Protein AF-0000000086683856 (afdb_homodimer)

Radius of gyration: 18.76 Å; Cα contacts (8 Å, |Δi|>4): 593; chains: 2; bounding box: 44×54×41 Å

Sequence (316 aa):
MWPKNWDALVSGEACPMCNGGRPERDAYGVRIHSGQFTDAYLQRAGVQRGYTLVIWRGDRHVTEPTELSDAEAAGYWAEVLTVARALIAHYGPLKLNYETLGNTVPHLHTHLIPRYIADPVPGGPFPLAAAAAAALPIPDEQLEAEAADLRDRLSTGTMWPKNWDALVSGEACPMCNGGRPERDAYGVRIHSGQFTDAYLQRAGVQRGYTLVIWRGDRHVTEPTELSDAEAAGYWAEVLTVARALIAHYGPLKLNYETLGNTVPHLHTHLIPRYIADPVPGGPFPLAAAAAAALPIPDEQLEAEAADLRDRLSTGT

InterPro domains:
  IPR011146 HIT-like domain [PF01230] (42-116)
  IPR011146 HIT-like domain [PS51084] (16-122)
  IPR036265 HIT-like superfamily [G3DSA:3.30.428.10] (26-157)
  IPR036265 HIT-like superfamily [SSF54197] (14-155)

Organism: NCBI:txid175570

Secondary structure (DSSP, 8-state):
---TTHHHHHTTTT-HHHHT---SB-SSEEEEEE-SSEEEEEE-BTTSTT-EEEEE-SSS--SSGGGS-HHHHHHHHHHHHHHHHHHHHHH--SEEEEEE--SSS-S-EEEEEEE-SS-SSTTS---HHHHHHHPPBPPHHHHHHHHHHHHHHHHHT-/---TTHHHHHTTTT-HHHHT---SB-SSEEEEEE-SSEEEEEE-BTTSTT-EEEEE-SSS--SSGGGS-HHHHHHHHHHHHHHHHHHHHHH--SEEEEEE--SSS-S-EEEEEEE-SS-SSTTS---HHHHHHHPPBPPHHHHHHHHHHHHHHHHHT-

Structure (mmCIF, N/CA/C/O backbone):
data_AF-0000000086683856-model_v1
#
loop_
_entity.id
_entity.type
_entity.pdbx_description
1 polymer 'HIT domain-containing protein'
#
loop_
_atom_site.group_PDB
_atom_site.id
_atom_site.type_symbol
_atom_site.label_atom_id
_atom_site.label_alt_id
_atom_site.label_comp_id
_atom_site.label_asym_id
_atom_site.label_entity_id
_atom_site.label_seq_id
_atom_site.pdbx_PDB_ins_code
_atom_site.Cartn_x
_atom_site.Cartn_y
_atom_site.Cartn_z
_atom_site.occupancy
_atom_site.B_iso_or_equiv
_atom_site.auth_seq_id
_atom_site.auth_comp_id
_atom_site.auth_asym_id
_atom_site.auth_atom_id
_atom_site.pdbx_PDB_model_num
ATOM 1 N N . MET A 1 1 ? 18.359 -6.094 6.348 1 85 1 MET A N 1
ATOM 2 C CA . MET A 1 1 ? 19.328 -5.281 5.602 1 85 1 MET A CA 1
ATOM 3 C C . MET A 1 1 ? 18.859 -5.074 4.164 1 85 1 MET A C 1
ATOM 5 O O . MET A 1 1 ? 18.109 -5.887 3.629 1 85 1 MET A O 1
ATOM 9 N N . TRP A 1 2 ? 19.375 -4.012 3.621 1 92.12 2 TRP A N 1
ATOM 10 C CA . TRP A 1 2 ? 19.172 -3.834 2.188 1 92.12 2 TRP A CA 1
ATOM 11 C C . TRP A 1 2 ? 19.953 -4.875 1.392 1 92.12 2 TRP A C 1
ATOM 13 O O . TRP A 1 2 ? 21.062 -5.27 1.786 1 92.12 2 TRP A O 1
ATOM 23 N N . PRO A 1 3 ? 19.422 -5.23 0.278 1 93.75 3 PRO A N 1
ATOM 24 C CA . PRO A 1 3 ? 20.188 -6.168 -0.542 1 93.75 3 PRO A CA 1
ATOM 25 C C . PRO A 1 3 ? 21.547 -5.613 -0.966 1 93.75 3 PRO A C 1
ATOM 27 O O . PRO A 1 3 ? 21.656 -4.426 -1.289 1 93.75 3 PRO A O 1
ATOM 30 N N . LYS A 1 4 ? 22.578 -6.457 -1.042 1 94.31 4 LYS A N 1
ATOM 31 C CA . LYS A 1 4 ? 23.938 -6.047 -1.385 1 94.31 4 LYS A CA 1
ATOM 32 C C . LYS A 1 4 ? 24.031 -5.605 -2.844 1 94.31 4 LYS A C 1
ATOM 34 O O . LYS A 1 4 ? 24.812 -4.727 -3.186 1 94.31 4 LYS A O 1
ATOM 39 N N . ASN A 1 5 ? 23.234 -6.172 -3.607 1 96.94 5 ASN A N 1
ATOM 40 C CA . ASN A 1 5 ? 23.266 -5.859 -5.031 1 96.94 5 ASN A CA 1
ATOM 41 C C . ASN A 1 5 ? 22.094 -4.961 -5.426 1 96.94 5 ASN A C 1
ATOM 43 O O . ASN A 1 5 ? 21.5 -5.141 -6.492 1 96.94 5 ASN A O 1
ATOM 47 N N . TRP A 1 6 ? 21.75 -4.039 -4.648 1 96.56 6 TRP A N 1
ATOM 48 C CA . TRP A 1 6 ? 20.594 -3.154 -4.797 1 96.56 6 TRP A CA 1
ATOM 49 C C . TRP A 1 6 ? 20.578 -2.5 -6.172 1 96.56 6 TRP A C 1
ATOM 51 O O . TRP A 1 6 ? 19.562 -2.506 -6.859 1 96.56 6 TRP A O 1
ATOM 61 N N . ASP A 1 7 ? 21.734 -2.012 -6.613 1 96.88 7 ASP A N 1
ATOM 62 C CA . ASP A 1 7 ? 21.797 -1.3 -7.883 1 96.88 7 ASP A CA 1
ATOM 63 C C . ASP A 1 7 ? 21.438 -2.223 -9.047 1 96.88 7 ASP A C 1
ATOM 65 O O . ASP A 1 7 ? 20.75 -1.814 -9.977 1 96.88 7 ASP A O 1
ATOM 69 N N . ALA A 1 8 ? 21.938 -3.398 -8.977 1 97.81 8 ALA A N 1
ATOM 70 C CA . ALA A 1 8 ? 21.641 -4.371 -10.031 1 97.81 8 ALA A CA 1
ATOM 71 C C . ALA A 1 8 ? 20.172 -4.77 -10.016 1 97.81 8 ALA A C 1
ATOM 73 O O . ALA A 1 8 ? 19.594 -5.047 -11.07 1 97.81 8 ALA A O 1
ATOM 74 N N . LEU A 1 9 ? 19.547 -4.809 -8.883 1 97.81 9 LEU A N 1
ATOM 75 C CA . LEU A 1 9 ? 18.125 -5.105 -8.766 1 97.81 9 LEU A CA 1
ATOM 76 C C . LEU A 1 9 ? 17.281 -3.955 -9.305 1 97.81 9 LEU A C 1
ATOM 78 O O . LEU A 1 9 ? 16.344 -4.176 -10.078 1 97.81 9 LEU A O 1
ATOM 82 N N . VAL A 1 10 ? 17.656 -2.729 -8.984 1 97.5 10 VAL A N 1
ATOM 83 C CA . VAL A 1 10 ? 16.891 -1.544 -9.359 1 97.5 10 VAL A CA 1
ATOM 84 C C . VAL A 1 10 ? 17 -1.317 -10.867 1 97.5 10 VAL A C 1
ATOM 86 O O . VAL A 1 10 ? 16.047 -0.868 -11.5 1 97.5 10 VAL A O 1
ATOM 89 N N . SER A 1 11 ? 18.094 -1.714 -11.461 1 96.88 11 SER A N 1
ATOM 90 C CA . SER A 1 11 ? 18.25 -1.556 -12.898 1 96.88 11 SER A CA 1
ATOM 91 C C . SER A 1 11 ? 17.484 -2.629 -13.664 1 96.88 11 SER A C 1
ATOM 93 O O . SER A 1 11 ? 17.281 -2.514 -14.875 1 96.88 11 SER A O 1
ATOM 95 N N . GLY A 1 12 ? 17.125 -3.711 -12.93 1 97 12 GLY A N 1
ATOM 96 C CA . GLY A 1 12 ? 16.438 -4.824 -13.555 1 97 12 GLY A CA 1
ATOM 97 C C . GLY A 1 12 ? 17.375 -5.938 -13.992 1 97 12 GLY A C 1
ATOM 98 O O . GLY A 1 12 ? 16.922 -7.031 -14.344 1 97 12 GLY A O 1
ATOM 99 N N . GLU A 1 13 ? 18.641 -5.766 -13.977 1 96.56 13 GLU A N 1
ATOM 100 C CA . GLU A 1 13 ? 19.625 -6.738 -14.453 1 96.56 13 GLU A CA 1
ATOM 101 C C . GLU A 1 13 ? 19.562 -8.023 -13.633 1 96.56 13 GLU A C 1
ATOM 103 O O . GLU A 1 13 ? 19.688 -9.117 -14.18 1 96.56 13 GLU A O 1
ATOM 108 N N . ALA A 1 14 ? 19.438 -7.875 -12.398 1 97.19 14 ALA A N 1
ATOM 109 C CA . ALA A 1 14 ? 19.438 -9.031 -11.508 1 97.19 14 ALA A CA 1
ATOM 110 C C . ALA A 1 14 ? 18.078 -9.227 -10.859 1 97.19 14 ALA A C 1
ATOM 112 O O . ALA A 1 14 ? 17.969 -9.797 -9.773 1 97.19 14 ALA A O 1
ATOM 113 N N . CYS A 1 15 ? 17.031 -8.766 -11.453 1 97.31 15 CYS A N 1
ATOM 114 C CA . CYS A 1 15 ? 15.703 -8.828 -10.859 1 97.31 15 CYS A CA 1
ATOM 115 C C . CYS A 1 15 ? 15.062 -10.188 -11.094 1 97.31 15 CYS A C 1
ATOM 117 O O . CYS A 1 15 ? 14.781 -10.555 -12.234 1 97.31 15 CYS A O 1
ATOM 119 N N . PRO A 1 16 ? 14.75 -10.898 -10.086 1 95.62 16 PRO A N 1
ATOM 120 C CA . PRO A 1 16 ? 14.164 -12.227 -10.266 1 95.62 16 PRO A CA 1
ATOM 121 C C . PRO A 1 16 ? 12.758 -12.18 -10.844 1 95.62 16 PRO A C 1
ATOM 123 O O . PRO A 1 16 ? 12.312 -13.133 -11.492 1 95.62 16 PRO A O 1
ATOM 126 N N . MET A 1 17 ? 12.07 -11.086 -10.68 1 96.06 17 MET A N 1
ATOM 127 C CA . MET A 1 17 ? 10.711 -10.977 -11.195 1 96.06 17 MET A CA 1
ATOM 128 C C . MET A 1 17 ? 10.727 -10.648 -12.688 1 96.06 17 MET A C 1
ATOM 130 O O . MET A 1 17 ? 9.812 -11.039 -13.422 1 96.06 17 MET A O 1
ATOM 134 N N . CYS A 1 18 ? 11.719 -9.93 -13.094 1 96 18 CYS A N 1
ATOM 135 C CA . CYS A 1 18 ? 11.891 -9.711 -14.531 1 96 18 CYS A CA 1
ATOM 136 C C . CYS A 1 18 ? 12.352 -10.984 -15.227 1 96 18 CYS A C 1
ATOM 138 O O . CYS A 1 18 ? 11.859 -11.32 -16.297 1 96 18 CYS A O 1
ATOM 140 N N . ASN A 1 19 ? 13.234 -11.672 -14.539 1 94.25 19 ASN A N 1
ATOM 141 C CA . ASN A 1 19 ? 13.93 -12.789 -15.172 1 94.25 19 ASN A CA 1
ATOM 142 C C . ASN A 1 19 ? 13.148 -14.094 -15.023 1 94.25 19 ASN A C 1
ATOM 144 O O . ASN A 1 19 ? 13.398 -15.055 -15.75 1 94.25 19 ASN A O 1
ATOM 148 N N . GLY A 1 20 ? 12.273 -14.125 -14.125 1 91.88 20 GLY A N 1
ATOM 149 C CA . GLY A 1 20 ? 11.594 -15.367 -13.789 1 91.88 20 GLY A CA 1
ATOM 150 C C . GLY A 1 20 ? 10.438 -15.688 -14.711 1 91.88 20 GLY A C 1
ATOM 151 O O . GLY A 1 20 ? 9.812 -16.75 -14.586 1 91.88 20 GLY A O 1
ATOM 152 N N . GLY A 1 21 ? 10.109 -14.797 -15.656 1 92 21 GLY A N 1
ATOM 153 C CA . GLY A 1 21 ? 8.969 -15.016 -16.531 1 92 21 GLY A CA 1
ATOM 154 C C . GLY A 1 21 ? 7.637 -14.891 -15.82 1 92 21 GLY A C 1
ATOM 155 O O . GLY A 1 21 ? 7.52 -14.164 -14.836 1 92 21 GLY A O 1
ATOM 156 N N . ARG A 1 22 ? 6.582 -15.445 -16.422 1 95.19 22 ARG A N 1
ATOM 157 C CA . ARG A 1 22 ? 5.223 -15.398 -15.891 1 95.19 22 ARG A CA 1
ATOM 158 C C . ARG A 1 22 ? 4.668 -16.812 -15.68 1 95.19 22 ARG A C 1
ATOM 160 O O . ARG A 1 22 ? 3.684 -17.188 -16.312 1 95.19 22 ARG A O 1
ATOM 167 N N . PRO A 1 23 ? 5.297 -17.578 -14.773 1 95.94 23 PRO A N 1
ATOM 168 C CA . PRO A 1 23 ? 4.891 -18.984 -14.602 1 95.94 23 PRO A CA 1
ATOM 169 C C . PRO A 1 23 ? 3.506 -19.125 -13.984 1 95.94 23 PRO A C 1
ATOM 171 O O . PRO A 1 23 ? 3.051 -18.219 -13.266 1 95.94 23 PRO A O 1
ATOM 174 N N . GLU A 1 24 ? 2.881 -20.234 -14.211 1 96.25 24 GLU A N 1
ATOM 175 C CA . GLU A 1 24 ? 1.607 -20.531 -13.562 1 96.25 24 GLU A CA 1
ATOM 176 C C . GLU A 1 24 ? 1.795 -20.828 -12.078 1 96.25 24 GLU A C 1
ATOM 178 O O . GLU A 1 24 ? 0.894 -20.578 -11.273 1 96.25 24 GLU A O 1
ATOM 183 N N . ARG A 1 25 ? 2.969 -21.359 -11.836 1 94.62 25 ARG A N 1
ATOM 184 C CA . ARG A 1 25 ? 3.357 -21.688 -10.469 1 94.62 25 ARG A CA 1
ATOM 185 C C . ARG A 1 25 ? 4.855 -21.5 -10.266 1 94.62 25 ARG A C 1
ATOM 187 O O . ARG A 1 25 ? 5.648 -21.734 -11.18 1 94.62 25 ARG A O 1
ATOM 194 N N . ASP A 1 26 ? 5.227 -21 -9.086 1 89.19 26 ASP A N 1
ATOM 195 C CA . ASP A 1 26 ? 6.641 -20.922 -8.727 1 89.19 26 ASP A CA 1
ATOM 196 C C . ASP A 1 26 ? 6.855 -21.344 -7.27 1 89.19 26 ASP A C 1
ATOM 198 O O . ASP A 1 26 ? 6.012 -22.016 -6.68 1 89.19 26 ASP A O 1
ATOM 202 N N . ALA A 1 27 ? 8.047 -21.094 -6.723 1 87.81 27 ALA A N 1
ATOM 203 C CA . ALA A 1 27 ? 8.391 -21.531 -5.371 1 87.81 27 ALA A CA 1
ATOM 204 C C . ALA A 1 27 ? 7.535 -20.812 -4.332 1 87.81 27 ALA A C 1
ATOM 206 O O . ALA A 1 27 ? 7.367 -21.297 -3.211 1 87.81 27 ALA A O 1
ATOM 207 N N . TYR A 1 28 ? 6.859 -19.766 -4.773 1 90.44 28 TYR A N 1
ATOM 208 C CA . TYR A 1 28 ? 6.211 -18.906 -3.777 1 90.44 28 TYR A CA 1
ATOM 209 C C . TYR A 1 28 ? 4.695 -19.047 -3.846 1 90.44 28 TYR A C 1
ATOM 211 O O . TYR A 1 28 ? 3.996 -18.781 -2.869 1 90.44 28 TYR A O 1
ATOM 219 N N . GLY A 1 29 ? 4.191 -19.438 -4.992 1 94.75 29 GLY A N 1
ATOM 220 C CA . GLY A 1 29 ? 2.742 -19.5 -5.082 1 94.75 29 GLY A CA 1
ATOM 221 C C . GLY A 1 29 ? 2.248 -19.891 -6.461 1 94.75 29 GLY A C 1
ATOM 222 O O . GLY A 1 29 ? 3.008 -20.438 -7.27 1 94.75 29 GLY A O 1
ATOM 223 N N . VAL A 1 30 ? 0.91 -19.75 -6.605 1 97.62 30 VAL A N 1
ATOM 224 C CA . VAL A 1 30 ? 0.244 -20.109 -7.855 1 97.62 30 VAL A CA 1
ATOM 225 C C . VAL A 1 30 ? -0.467 -18.891 -8.43 1 97.62 30 VAL A C 1
ATOM 227 O O . VAL A 1 30 ? -1.053 -18.094 -7.688 1 97.62 30 VAL A O 1
ATOM 230 N N . ARG A 1 31 ? -0.38 -18.781 -9.797 1 98.12 31 ARG A N 1
ATOM 231 C CA . ARG A 1 31 ? -0.974 -17.609 -10.445 1 98.12 31 ARG A CA 1
ATOM 232 C C . ARG A 1 31 ? -2.496 -17.719 -10.453 1 98.12 31 ARG A C 1
ATOM 234 O O . ARG A 1 31 ? -3.055 -18.719 -10.891 1 98.12 31 ARG A O 1
ATOM 241 N N . ILE A 1 32 ? -3.119 -16.656 -10.031 1 98.62 32 ILE A N 1
ATOM 242 C CA . ILE A 1 32 ? -4.578 -16.672 -9.977 1 98.62 32 ILE A CA 1
ATOM 243 C C . ILE A 1 32 ? -5.137 -15.625 -10.945 1 98.62 32 ILE A C 1
ATOM 245 O O . ILE A 1 32 ? -6.34 -15.602 -11.219 1 98.62 32 ILE A O 1
ATOM 249 N N . HIS A 1 33 ? -4.344 -14.766 -11.461 1 98 33 HIS A N 1
ATOM 250 C CA . HIS A 1 33 ? -4.754 -13.711 -12.383 1 98 33 HIS A CA 1
ATOM 251 C C . HIS A 1 33 ? -3.619 -13.344 -13.336 1 98 33 HIS A C 1
ATOM 253 O O . HIS A 1 33 ? -2.457 -13.281 -12.93 1 98 33 HIS A O 1
ATOM 259 N N . SER A 1 34 ? -3.922 -13.148 -14.586 1 97.31 34 SER A N 1
ATOM 260 C CA . SER A 1 34 ? -3.033 -12.633 -15.617 1 97.31 34 SER A CA 1
ATOM 261 C C . SER A 1 34 ? -3.711 -11.539 -16.438 1 97.31 34 SER A C 1
ATOM 263 O O . SER A 1 34 ? -4.559 -11.82 -17.281 1 97.31 34 SER A O 1
ATOM 265 N N . GLY A 1 35 ? -3.299 -10.305 -16.125 1 96.5 35 GLY A N 1
ATOM 266 C CA . GLY A 1 35 ? -3.916 -9.172 -16.797 1 96.5 35 GLY A CA 1
ATOM 267 C C . GLY A 1 35 ? -2.975 -8.461 -17.75 1 96.5 35 GLY A C 1
ATOM 268 O O . GLY A 1 35 ? -1.92 -8.992 -18.109 1 96.5 35 GLY A O 1
ATOM 269 N N . GLN A 1 36 ? -3.416 -7.328 -18.281 1 96.94 36 GLN A N 1
ATOM 270 C CA . GLN A 1 36 ? -2.617 -6.516 -19.188 1 96.94 36 GLN A CA 1
ATOM 271 C C . GLN A 1 36 ? -1.378 -5.965 -18.484 1 96.94 36 GLN A C 1
ATOM 273 O O . GLN A 1 36 ? -0.3 -5.895 -19.078 1 96.94 36 GLN A O 1
ATOM 278 N N . PHE A 1 37 ? -1.514 -5.688 -17.188 1 97.81 37 PHE A N 1
ATOM 279 C CA . PHE A 1 37 ? -0.445 -4.965 -16.5 1 97.81 37 PHE A CA 1
ATOM 280 C C . PHE A 1 37 ? 0.153 -5.805 -15.383 1 97.81 37 PHE A C 1
ATOM 282 O O . PHE A 1 37 ? 1.232 -5.496 -14.875 1 97.81 37 PHE A O 1
ATOM 289 N N . THR A 1 38 ? -0.577 -6.84 -14.961 1 98.25 38 THR A N 1
ATOM 290 C CA . THR A 1 38 ? -0.104 -7.516 -13.758 1 98.25 38 THR A CA 1
ATOM 291 C C . THR A 1 38 ? -0.353 -9.023 -13.852 1 98.25 38 THR A C 1
ATOM 293 O O . THR A 1 38 ? -1.181 -9.469 -14.648 1 98.25 38 THR A O 1
ATOM 296 N N . ASP A 1 39 ? 0.407 -9.758 -13.062 1 98.19 39 ASP A N 1
ATOM 297 C CA . ASP A 1 39 ? 0.062 -11.094 -12.578 1 98.19 39 ASP A CA 1
ATOM 298 C C . ASP A 1 39 ? -0.191 -11.086 -11.078 1 98.19 39 ASP A C 1
ATOM 300 O O . ASP A 1 39 ? 0.389 -10.273 -10.352 1 98.19 39 ASP A O 1
ATOM 304 N N . ALA A 1 40 ? -1.041 -11.953 -10.656 1 98.69 40 ALA A N 1
ATOM 305 C CA . ALA A 1 40 ? -1.254 -12.141 -9.219 1 98.69 40 ALA A CA 1
ATOM 306 C C . ALA A 1 40 ? -0.992 -13.586 -8.805 1 98.69 40 ALA A C 1
ATOM 308 O O . ALA A 1 40 ? -1.419 -14.516 -9.492 1 98.69 40 ALA A O 1
ATOM 309 N N . TYR A 1 41 ? -0.272 -13.75 -7.723 1 98.06 41 TYR A N 1
ATOM 310 C CA . TYR A 1 41 ? 0.074 -15.078 -7.219 1 98.06 41 TYR A CA 1
ATOM 311 C C . TYR A 1 41 ? -0.423 -15.266 -5.789 1 98.06 41 TYR A C 1
ATOM 313 O O . TYR A 1 41 ? -0.065 -14.492 -4.895 1 98.06 41 TYR A O 1
ATOM 321 N N . LEU A 1 42 ? -1.294 -16.25 -5.578 1 98.25 42 LEU A N 1
ATOM 322 C CA . LEU A 1 42 ? -1.628 -16.688 -4.227 1 98.25 42 LEU A CA 1
ATOM 323 C C . LEU A 1 42 ? -0.438 -17.375 -3.566 1 98.25 42 LEU A C 1
ATOM 325 O O . LEU A 1 42 ? 0.083 -18.359 -4.09 1 98.25 42 LEU A O 1
ATOM 329 N N . GLN A 1 43 ? -0.039 -16.906 -2.484 1 95.44 43 GLN A N 1
ATOM 330 C CA . GLN A 1 43 ? 1.207 -17.344 -1.875 1 95.44 43 GLN A CA 1
ATOM 331 C C . GLN A 1 43 ? 0.988 -18.609 -1.044 1 95.44 43 GLN A C 1
ATOM 333 O O . GLN A 1 43 ? -0.041 -18.75 -0.38 1 95.44 43 GLN A O 1
ATOM 338 N N . A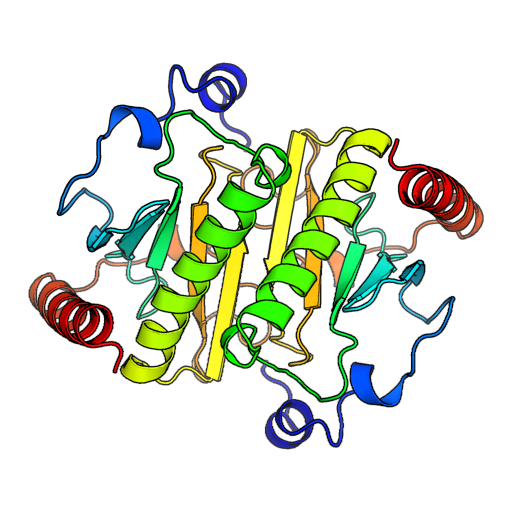RG A 1 44 ? 2.006 -19.391 -1.015 1 93.06 44 ARG A N 1
ATOM 339 C CA . ARG A 1 44 ? 1.94 -20.641 -0.257 1 93.06 44 ARG A CA 1
ATOM 340 C C . ARG A 1 44 ? 2.326 -20.422 1.201 1 93.06 44 ARG A C 1
ATOM 342 O O . ARG A 1 44 ? 1.948 -21.203 2.076 1 93.06 44 ARG A O 1
ATOM 349 N N . ALA A 1 45 ? 3.123 -19.406 1.386 1 84.88 45 ALA A N 1
ATOM 350 C CA . ALA A 1 45 ? 3.525 -19.141 2.764 1 84.88 45 ALA A CA 1
ATOM 351 C C . ALA A 1 45 ? 2.309 -18.938 3.662 1 84.88 45 ALA A C 1
ATOM 353 O O . ALA A 1 45 ? 1.449 -18.094 3.375 1 84.88 45 ALA A O 1
ATOM 354 N N . GLY A 1 46 ? 2.258 -19.719 4.645 1 84.75 46 GLY A N 1
ATOM 355 C CA . GLY A 1 46 ? 1.127 -19.656 5.559 1 84.75 46 GLY A CA 1
ATOM 356 C C . GLY A 1 46 ? 1.205 -18.484 6.516 1 84.75 46 GLY A C 1
ATOM 357 O O . GLY A 1 46 ? 0.993 -18.641 7.719 1 84.75 46 GLY A O 1
ATOM 358 N N . VAL A 1 47 ? 1.633 -17.328 6.023 1 82.25 47 VAL A N 1
ATOM 359 C CA . VAL A 1 47 ? 1.743 -16.141 6.859 1 82.25 47 VAL A CA 1
ATOM 360 C C . VAL A 1 47 ? 0.35 -15.617 7.207 1 82.25 47 VAL A C 1
ATOM 362 O O . VAL A 1 47 ? 0.08 -15.266 8.352 1 82.25 47 VAL A O 1
ATOM 365 N N . GLN A 1 48 ? -0.484 -15.492 6.234 1 88.31 48 GLN A N 1
ATOM 366 C CA . GLN A 1 48 ? -1.883 -15.086 6.312 1 88.31 48 GLN A CA 1
ATOM 367 C C . GLN A 1 48 ? -2.701 -15.719 5.188 1 88.31 48 GLN A C 1
ATOM 369 O O . GLN A 1 48 ? -2.262 -15.75 4.039 1 88.31 48 GLN A O 1
ATOM 374 N N . ARG A 1 49 ? -3.768 -16.281 5.66 1 91.5 49 ARG A N 1
ATOM 375 C CA . ARG A 1 49 ? -4.613 -16.906 4.641 1 91.5 49 ARG A CA 1
ATOM 376 C C . ARG A 1 49 ? -5.023 -15.883 3.582 1 91.5 49 ARG A C 1
ATOM 378 O O . ARG A 1 49 ? -5.539 -14.812 3.912 1 91.5 49 ARG A O 1
ATOM 385 N N . GLY A 1 50 ? -4.805 -16.266 2.285 1 96.25 50 GLY A N 1
ATOM 386 C CA . GLY A 1 50 ? -5.195 -15.406 1.182 1 96.25 50 GLY A CA 1
ATOM 387 C C . GLY A 1 50 ? -4.113 -14.422 0.774 1 96.25 50 GLY A C 1
ATOM 388 O O . GLY A 1 50 ? -4.293 -13.648 -0.167 1 96.25 50 GLY A O 1
ATOM 389 N N . TYR A 1 51 ? -2.959 -14.445 1.465 1 96.06 51 TYR A N 1
ATOM 390 C CA . TYR A 1 51 ? -1.854 -13.57 1.094 1 96.06 51 TYR A CA 1
ATOM 391 C C . TYR A 1 51 ? -1.528 -13.703 -0.389 1 96.06 51 TYR A C 1
ATOM 393 O O . TYR A 1 51 ? -1.269 -14.797 -0.88 1 96.06 51 TYR A O 1
ATOM 401 N N . THR A 1 52 ? -1.551 -12.586 -1.068 1 97.5 52 THR A N 1
ATOM 402 C CA . THR A 1 52 ? -1.385 -12.578 -2.518 1 97.5 52 THR A CA 1
ATOM 403 C C . THR A 1 52 ? -0.435 -11.461 -2.947 1 97.5 52 THR A C 1
ATOM 405 O O . THR A 1 52 ? -0.478 -10.359 -2.398 1 97.5 52 THR A O 1
ATOM 408 N N . LEU A 1 53 ? 0.374 -11.766 -3.961 1 97.19 53 LEU A N 1
ATOM 409 C CA . LEU A 1 53 ? 1.222 -10.766 -4.598 1 97.19 53 LEU A CA 1
ATOM 410 C C . LEU A 1 53 ? 0.662 -10.367 -5.961 1 97.19 53 LEU A C 1
ATOM 412 O O . LEU A 1 53 ? 0.302 -11.227 -6.766 1 97.19 53 LEU A O 1
ATOM 416 N N . VAL A 1 54 ? 0.529 -9.102 -6.188 1 98.69 54 VAL A N 1
ATOM 417 C CA . VAL A 1 54 ? 0.223 -8.578 -7.516 1 98.69 54 VAL A CA 1
ATOM 418 C C . VAL A 1 54 ? 1.469 -7.93 -8.117 1 98.69 54 VAL A C 1
ATOM 420 O O . VAL A 1 54 ? 1.979 -6.941 -7.586 1 98.69 54 VAL A O 1
ATOM 423 N N . ILE A 1 55 ? 1.941 -8.422 -9.25 1 98.5 55 ILE A N 1
ATOM 424 C CA . ILE A 1 55 ? 3.258 -8.102 -9.789 1 98.5 55 ILE A CA 1
ATOM 425 C C . ILE A 1 55 ? 3.104 -7.359 -11.117 1 98.5 55 ILE A C 1
ATOM 427 O O . ILE A 1 55 ? 2.398 -7.82 -12.016 1 98.5 55 ILE A O 1
ATOM 431 N N . TRP A 1 56 ? 3.713 -6.238 -11.25 1 98.75 56 TRP A N 1
ATOM 432 C CA . TRP A 1 56 ? 3.764 -5.488 -12.5 1 98.75 56 TRP A CA 1
ATOM 433 C C . TRP A 1 56 ? 4.395 -6.32 -13.617 1 98.75 56 TRP A C 1
ATOM 435 O O . TRP A 1 56 ? 5.477 -6.891 -13.43 1 98.75 56 TRP A O 1
ATOM 445 N N . ARG A 1 57 ? 3.709 -6.426 -14.734 1 97.31 57 ARG A N 1
ATOM 446 C CA . ARG A 1 57 ? 4.203 -7.176 -15.883 1 97.31 57 ARG A CA 1
ATOM 447 C C . ARG A 1 57 ? 4.23 -6.309 -17.141 1 97.31 57 ARG A C 1
ATOM 449 O O . ARG A 1 57 ? 4.129 -6.816 -18.25 1 97.31 57 ARG A O 1
ATOM 456 N N . GLY A 1 58 ? 4.48 -5.078 -17.125 1 92.94 58 GLY A N 1
ATOM 457 C CA . GLY A 1 58 ? 4.633 -4.234 -18.297 1 92.94 58 GLY A CA 1
ATOM 458 C C . GLY A 1 58 ? 5.906 -4.52 -19.078 1 92.94 58 GLY A C 1
ATOM 459 O O . GLY A 1 58 ? 6.586 -5.516 -18.812 1 92.94 58 GLY A O 1
ATOM 460 N N . ASP A 1 59 ? 6.277 -3.744 -20.016 1 92.94 59 ASP A N 1
ATOM 461 C CA . ASP A 1 59 ? 7.32 -4.027 -21 1 92.94 59 ASP A CA 1
ATOM 462 C C . ASP A 1 59 ? 8.695 -3.617 -20.484 1 92.94 59 ASP A C 1
ATOM 464 O O . ASP A 1 59 ? 9.695 -3.75 -21.188 1 92.94 59 ASP A O 1
ATOM 468 N N . ARG A 1 60 ? 8.773 -3.135 -19.25 1 97.31 60 ARG A N 1
ATOM 469 C CA . ARG A 1 60 ? 10.039 -2.727 -18.641 1 97.31 60 ARG A CA 1
ATOM 470 C C . ARG A 1 60 ? 10.023 -2.934 -17.141 1 97.31 60 ARG A C 1
ATOM 472 O O . ARG A 1 60 ? 8.953 -3.059 -16.531 1 97.31 60 ARG A O 1
ATOM 479 N N . HIS A 1 61 ? 11.203 -3.014 -16.562 1 98.19 61 HIS A N 1
ATOM 480 C CA . HIS A 1 61 ? 11.352 -3.035 -15.117 1 98.19 61 HIS A CA 1
ATOM 481 C C . HIS A 1 61 ? 10.938 -1.701 -14.5 1 98.19 61 HIS A C 1
ATOM 483 O O . HIS A 1 61 ? 11.328 -0.639 -14.992 1 98.19 61 HIS A O 1
ATOM 489 N N . VAL A 1 62 ? 10.156 -1.767 -13.5 1 98.69 62 VAL A N 1
ATOM 490 C CA . VAL A 1 62 ? 9.711 -0.596 -12.758 1 98.69 62 VAL A CA 1
ATOM 491 C C . VAL A 1 62 ? 9.914 -0.828 -11.258 1 98.69 62 VAL A C 1
ATOM 493 O O . VAL A 1 62 ? 9.523 -1.868 -10.727 1 98.69 62 VAL A O 1
ATOM 496 N N . THR A 1 63 ? 10.539 0.059 -10.617 1 98.5 63 THR A N 1
ATOM 497 C CA . THR A 1 63 ? 10.766 -0.015 -9.18 1 98.5 63 THR A CA 1
ATOM 498 C C . THR A 1 63 ? 9.672 0.733 -8.422 1 98.5 63 THR A C 1
ATOM 500 O O . THR A 1 63 ? 9.07 0.192 -7.492 1 98.5 63 THR A O 1
ATOM 503 N N . GLU A 1 64 ? 9.461 1.984 -8.859 1 98.62 64 GLU A N 1
ATOM 504 C CA . GLU A 1 64 ? 8.492 2.887 -8.234 1 98.62 64 GLU A CA 1
ATOM 505 C C . GLU A 1 64 ? 7.254 3.053 -9.102 1 98.62 64 GLU A C 1
ATOM 507 O O . GLU A 1 64 ? 7.359 3.277 -10.312 1 98.62 64 GLU A O 1
ATOM 512 N N . PRO A 1 65 ? 6.094 2.949 -8.414 1 98.69 65 PRO A N 1
ATOM 513 C CA . PRO A 1 65 ? 4.906 3.174 -9.242 1 98.69 65 PRO A CA 1
ATOM 514 C C . PRO A 1 65 ? 4.898 4.551 -9.906 1 98.69 65 PRO A C 1
ATOM 516 O O . PRO A 1 65 ? 4.195 4.758 -10.898 1 98.69 65 PRO A O 1
ATOM 519 N N . THR A 1 66 ? 5.652 5.508 -9.43 1 98.5 66 THR A N 1
ATOM 520 C CA . THR A 1 66 ? 5.73 6.844 -10 1 98.5 66 THR A CA 1
ATOM 521 C C . THR A 1 66 ? 6.43 6.809 -11.359 1 98.5 66 THR A C 1
ATOM 523 O O . THR A 1 66 ? 6.395 7.789 -12.109 1 98.5 66 THR A O 1
ATOM 526 N N . GLU A 1 67 ? 7.059 5.723 -11.75 1 98.38 67 GLU A N 1
ATOM 527 C CA . GLU A 1 67 ? 7.73 5.562 -13.039 1 98.38 67 GLU A CA 1
ATOM 528 C C . GLU A 1 67 ? 6.738 5.184 -14.133 1 98.38 67 GLU A C 1
ATOM 530 O O . GLU A 1 67 ? 7.07 5.215 -15.32 1 98.38 67 GLU A O 1
ATOM 535 N N . LEU A 1 68 ? 5.562 4.871 -13.742 1 98.38 68 LEU A N 1
ATOM 536 C CA . LEU A 1 68 ? 4.535 4.48 -14.703 1 98.38 68 LEU A CA 1
ATOM 537 C C . LEU A 1 68 ? 3.916 5.707 -15.367 1 98.38 68 LEU A C 1
ATOM 539 O O . LEU A 1 68 ? 3.807 6.766 -14.742 1 98.38 68 LEU A O 1
ATOM 543 N N . SER A 1 69 ? 3.512 5.52 -16.656 1 97.5 69 SER A N 1
ATOM 544 C CA . SER A 1 69 ? 2.619 6.52 -17.234 1 97.5 69 SER A CA 1
ATOM 545 C C . SER A 1 69 ? 1.278 6.547 -16.5 1 97.5 69 SER A C 1
ATOM 547 O O . SER A 1 69 ? 0.954 5.621 -15.758 1 97.5 69 SER A O 1
ATOM 549 N N . ASP A 1 70 ? 0.535 7.594 -16.719 1 95.94 70 ASP A N 1
ATOM 550 C CA . ASP A 1 70 ? -0.774 7.691 -16.078 1 95.94 70 ASP A CA 1
ATOM 551 C C . ASP A 1 70 ? -1.654 6.5 -16.453 1 95.94 70 ASP A C 1
ATOM 553 O O . ASP A 1 70 ? -2.344 5.938 -15.602 1 95.94 70 ASP A O 1
ATOM 557 N N . ALA A 1 71 ? -1.562 6.148 -17.688 1 96.56 71 ALA A N 1
ATOM 558 C CA . ALA A 1 71 ? -2.371 5.027 -18.156 1 96.56 71 ALA A CA 1
ATOM 559 C C . ALA A 1 71 ? -1.909 3.717 -17.531 1 96.56 71 ALA A C 1
ATOM 561 O O . ALA A 1 71 ? -2.732 2.887 -17.141 1 96.56 71 ALA A O 1
ATOM 562 N N . GLU A 1 72 ? -0.599 3.502 -17.469 1 97.88 72 GLU A N 1
ATOM 563 C CA . GLU A 1 72 ? -0.044 2.301 -16.859 1 97.88 72 GLU A CA 1
ATOM 564 C C . GLU A 1 72 ? -0.414 2.219 -15.375 1 97.88 72 GLU A C 1
ATOM 566 O O . GLU A 1 72 ? -0.791 1.154 -14.883 1 97.88 72 GLU A O 1
ATOM 571 N N . ALA A 1 73 ? -0.305 3.377 -14.711 1 98.06 73 ALA A N 1
ATOM 572 C CA . ALA A 1 73 ? -0.622 3.418 -13.289 1 98.06 73 ALA A CA 1
ATOM 573 C C . ALA A 1 73 ? -2.096 3.104 -13.047 1 98.06 73 ALA A C 1
ATOM 575 O O . ALA A 1 73 ? -2.434 2.332 -12.141 1 98.06 73 ALA A O 1
ATOM 576 N N . ALA A 1 74 ? -2.92 3.695 -13.836 1 97.31 74 ALA A N 1
ATOM 577 C CA . ALA A 1 74 ? -4.352 3.426 -13.719 1 97.31 74 ALA A CA 1
ATOM 578 C C . ALA A 1 74 ? -4.652 1.945 -13.938 1 97.31 74 ALA A C 1
ATOM 580 O O . ALA A 1 74 ? -5.445 1.351 -13.211 1 97.31 74 ALA A O 1
ATOM 581 N N . GLY A 1 75 ? -4.055 1.381 -14.953 1 97.56 75 GLY A N 1
ATOM 582 C CA . GLY A 1 75 ? -4.238 -0.035 -15.234 1 97.56 75 GLY A CA 1
ATOM 583 C C . GLY A 1 75 ? -3.729 -0.933 -14.117 1 97.56 75 GLY A C 1
ATOM 584 O O . GLY A 1 75 ? -4.398 -1.892 -13.734 1 97.56 75 GLY A O 1
ATOM 585 N N . TYR A 1 76 ? -2.512 -0.629 -13.602 1 98.5 76 TYR A N 1
ATOM 586 C CA . TYR A 1 76 ? -1.923 -1.395 -12.508 1 98.5 76 TYR A CA 1
ATOM 587 C C . TYR A 1 76 ? -2.863 -1.443 -11.305 1 98.5 76 TYR A C 1
ATOM 589 O O . TYR A 1 76 ? -3.17 -2.523 -10.797 1 98.5 76 TYR A O 1
ATOM 597 N N . TRP A 1 77 ? -3.346 -0.301 -10.898 1 98.44 77 TRP A N 1
ATOM 598 C CA . TRP A 1 77 ? -4.156 -0.228 -9.688 1 98.44 77 TRP A CA 1
ATOM 599 C C . TRP A 1 77 ? -5.543 -0.825 -9.922 1 98.44 77 TRP A C 1
ATOM 601 O O . TRP A 1 77 ? -6.129 -1.422 -9.023 1 98.44 77 TRP A O 1
ATOM 611 N N . ALA A 1 78 ? -6.066 -0.626 -11.125 1 98 78 ALA A N 1
ATOM 612 C CA . ALA A 1 78 ? -7.34 -1.269 -11.438 1 98 78 ALA A CA 1
ATOM 613 C C . ALA A 1 78 ? -7.242 -2.783 -11.289 1 98 78 ALA A C 1
ATOM 615 O O . ALA A 1 78 ? -8.164 -3.422 -10.766 1 98 78 ALA A O 1
ATOM 616 N N . GLU A 1 79 ? -6.152 -3.34 -11.719 1 98.12 79 GLU A N 1
ATOM 617 C CA . GLU A 1 79 ? -6 -4.789 -11.625 1 98.12 79 GLU A CA 1
ATOM 618 C C . GLU A 1 79 ? -5.703 -5.219 -10.188 1 98.12 79 GLU A C 1
ATOM 620 O O . GLU A 1 79 ? -6.145 -6.281 -9.75 1 98.12 79 GLU A O 1
ATOM 625 N N . VAL A 1 80 ? -4.953 -4.414 -9.461 1 98.81 80 VAL A N 1
ATOM 626 C CA . VAL A 1 80 ? -4.789 -4.672 -8.039 1 98.81 80 VAL A CA 1
ATOM 627 C C . VAL A 1 80 ? -6.156 -4.766 -7.367 1 98.81 80 VAL A C 1
ATOM 629 O O . VAL A 1 80 ? -6.418 -5.703 -6.609 1 98.81 80 VAL A O 1
ATOM 632 N N . LEU A 1 81 ? -7.062 -3.828 -7.703 1 98.56 81 LEU A N 1
ATOM 633 C CA . LEU A 1 81 ? -8.375 -3.787 -7.059 1 98.56 81 LEU A CA 1
ATOM 634 C C . LEU A 1 81 ? -9.258 -4.934 -7.547 1 98.56 81 LEU A C 1
ATOM 636 O O . LEU A 1 81 ? -10.086 -5.449 -6.793 1 98.56 81 LEU A O 1
ATOM 640 N N . THR A 1 82 ? -9.039 -5.336 -8.789 1 98.19 82 THR A N 1
ATOM 641 C CA . THR A 1 82 ? -9.75 -6.508 -9.289 1 98.19 82 THR A CA 1
ATOM 642 C C . THR A 1 82 ? -9.414 -7.742 -8.453 1 98.19 82 THR A C 1
ATOM 644 O O . THR A 1 82 ? -10.305 -8.477 -8.031 1 98.19 82 THR A O 1
ATOM 647 N N . VAL A 1 83 ? -8.172 -7.945 -8.211 1 98.69 83 VAL A N 1
ATOM 648 C CA . VAL A 1 83 ? -7.727 -9.078 -7.402 1 98.69 83 VAL A CA 1
ATOM 649 C C . VAL A 1 83 ? -8.219 -8.906 -5.969 1 98.69 83 VAL A C 1
ATOM 651 O O . VAL A 1 83 ? -8.688 -9.867 -5.352 1 98.69 83 VAL A O 1
ATOM 654 N N . ALA A 1 84 ? -8.148 -7.723 -5.457 1 98.75 84 ALA A N 1
ATOM 655 C CA . ALA A 1 84 ? -8.594 -7.43 -4.098 1 98.75 84 ALA A CA 1
ATOM 656 C C . ALA A 1 84 ? -10.07 -7.785 -3.92 1 98.75 84 ALA A C 1
ATOM 658 O O . ALA A 1 84 ? -10.453 -8.383 -2.912 1 98.75 84 ALA A O 1
ATOM 659 N N . ARG A 1 85 ? -10.898 -7.402 -4.875 1 98.19 85 ARG A N 1
ATOM 660 C CA . ARG A 1 85 ? -12.328 -7.703 -4.801 1 98.19 85 ARG A CA 1
ATOM 661 C C . ARG A 1 85 ? -12.562 -9.203 -4.727 1 98.19 85 ARG A C 1
ATOM 663 O O . ARG A 1 85 ? -13.43 -9.664 -3.975 1 98.19 85 ARG A O 1
ATOM 670 N N . ALA A 1 86 ? -11.805 -9.938 -5.5 1 98.56 86 ALA A N 1
ATOM 671 C CA . ALA A 1 86 ? -11.945 -11.391 -5.477 1 98.56 86 ALA A CA 1
ATOM 672 C C . ALA A 1 86 ? -11.547 -11.953 -4.113 1 98.56 86 ALA A C 1
ATOM 674 O O . ALA A 1 86 ? -12.219 -12.852 -3.592 1 98.56 86 ALA A O 1
ATOM 675 N N . LEU A 1 87 ? -10.445 -11.461 -3.551 1 98.56 87 LEU A N 1
ATOM 676 C CA . LEU A 1 87 ? -9.984 -11.922 -2.244 1 98.56 87 LEU A CA 1
ATOM 677 C C . LEU A 1 87 ? -11.023 -11.617 -1.167 1 98.56 87 LEU A C 1
ATOM 679 O O . LEU A 1 87 ? -11.305 -12.461 -0.315 1 98.56 87 LEU A O 1
ATOM 683 N N . ILE A 1 88 ? -11.57 -10.43 -1.236 1 98.25 88 ILE A N 1
ATOM 684 C CA . ILE A 1 88 ? -12.555 -10.016 -0.24 1 98.25 88 ILE A CA 1
ATOM 685 C C . ILE A 1 88 ? -13.797 -10.891 -0.351 1 98.25 88 ILE A C 1
ATOM 687 O O . ILE A 1 88 ? -14.328 -11.359 0.66 1 98.25 88 ILE A O 1
ATOM 691 N N . ALA A 1 89 ? -14.219 -11.094 -1.52 1 97.56 89 ALA A N 1
ATOM 692 C CA . ALA A 1 89 ? -15.414 -11.906 -1.734 1 97.56 89 ALA A CA 1
ATOM 693 C C . ALA A 1 89 ? -15.195 -13.336 -1.263 1 97.56 89 ALA A C 1
ATOM 695 O O . ALA A 1 89 ? -16.094 -13.953 -0.686 1 97.56 89 ALA A O 1
ATOM 696 N N . HIS A 1 90 ? -14.039 -13.867 -1.485 1 97.75 90 HIS A N 1
ATOM 697 C CA . HIS A 1 90 ? -13.758 -15.266 -1.196 1 97.75 90 HIS A CA 1
ATOM 698 C C . HIS A 1 90 ? -13.484 -15.477 0.288 1 97.75 90 HIS A C 1
ATOM 700 O O . HIS A 1 90 ? -13.992 -16.422 0.891 1 97.75 90 HIS A O 1
ATOM 706 N N . TYR A 1 91 ? -12.672 -14.602 0.894 1 97.5 91 TYR A N 1
ATOM 707 C CA . TYR A 1 91 ? -12.148 -14.883 2.227 1 97.5 91 TYR A CA 1
ATOM 708 C C . TYR A 1 91 ? -12.938 -14.133 3.289 1 97.5 91 TYR A C 1
ATOM 710 O O . TYR A 1 91 ? -12.898 -14.484 4.469 1 97.5 91 TYR A O 1
ATOM 718 N N . GLY A 1 92 ? -13.578 -13.008 2.936 1 97.5 92 GLY A N 1
ATOM 719 C CA . GLY A 1 92 ? -14.336 -12.219 3.889 1 97.5 92 GLY A CA 1
ATOM 720 C C . GLY A 1 92 ? -13.5 -11.688 5.035 1 97.5 92 GLY A C 1
ATOM 721 O O . GLY A 1 92 ? -13.852 -11.867 6.203 1 97.5 92 GLY A O 1
ATOM 722 N N . PRO A 1 93 ? -12.383 -11.109 4.754 1 97.81 93 PRO A N 1
ATOM 723 C CA . PRO A 1 93 ? -11.555 -10.586 5.844 1 97.81 93 PRO A CA 1
ATOM 724 C C . PRO A 1 93 ? -12.18 -9.383 6.539 1 97.81 93 PRO A C 1
ATOM 726 O O . PRO A 1 93 ? -13.094 -8.75 5.988 1 97.81 93 PRO A O 1
ATOM 729 N N . LEU A 1 94 ? -11.711 -9.125 7.766 1 97.31 94 LEU A N 1
ATOM 730 C CA . LEU A 1 94 ? -12.094 -7.906 8.469 1 97.31 94 LEU A CA 1
ATOM 731 C C . LEU A 1 94 ? -11.609 -6.672 7.719 1 97.31 94 LEU A C 1
ATOM 733 O O . LEU A 1 94 ? -12.312 -5.66 7.66 1 97.31 94 LEU A O 1
ATOM 737 N N . LYS A 1 95 ? -10.398 -6.746 7.203 1 97.5 95 LYS A N 1
ATOM 738 C CA . LYS A 1 95 ? -9.719 -5.688 6.465 1 97.5 95 LYS A CA 1
ATOM 739 C C . LYS A 1 95 ? -8.703 -6.266 5.484 1 97.5 95 LYS A C 1
ATOM 741 O O . LYS A 1 95 ? -8.008 -7.238 5.801 1 97.5 95 LYS A O 1
ATOM 746 N N . LEU A 1 96 ? -8.602 -5.645 4.359 1 97.94 96 LEU A N 1
ATOM 747 C CA . LEU A 1 96 ? -7.508 -6 3.457 1 97.94 96 LEU A CA 1
ATOM 748 C C . LEU A 1 96 ? -6.426 -4.926 3.463 1 97.94 96 LEU A C 1
ATOM 750 O O . LEU A 1 96 ? -6.727 -3.736 3.33 1 97.94 96 LEU A O 1
ATOM 754 N N . ASN A 1 97 ? -5.195 -5.316 3.654 1 96.5 97 ASN A N 1
ATOM 755 C CA . ASN A 1 97 ? -4.07 -4.391 3.584 1 96.5 97 ASN A CA 1
ATOM 756 C C . ASN A 1 97 ? -3.369 -4.465 2.23 1 96.5 97 ASN A C 1
ATOM 758 O O . ASN A 1 97 ? -3.221 -5.547 1.661 1 96.5 97 ASN A O 1
ATOM 762 N N . TYR A 1 98 ? -3.006 -3.363 1.707 1 97.12 98 TYR A N 1
ATOM 763 C CA . TYR A 1 98 ? -2.264 -3.193 0.464 1 97.12 98 TYR A CA 1
ATOM 764 C C . TYR A 1 98 ? -0.892 -2.584 0.728 1 97.12 98 TYR A C 1
ATOM 766 O O . TYR A 1 98 ? -0.79 -1.451 1.206 1 97.12 98 TYR A O 1
ATOM 774 N N . GLU A 1 99 ? 0.139 -3.332 0.446 1 95.69 99 GLU A N 1
ATOM 775 C CA . GLU A 1 99 ? 1.486 -2.842 0.722 1 95.69 99 GLU A CA 1
ATOM 776 C C . GLU A 1 99 ? 2.371 -2.934 -0.518 1 95.69 99 GLU A C 1
ATOM 778 O O . GLU A 1 99 ? 2.719 -4.031 -0.959 1 95.69 99 GLU A O 1
ATOM 783 N N . THR A 1 100 ? 2.662 -1.81 -1.08 1 96.88 100 THR A N 1
ATOM 784 C CA . THR A 1 100 ? 3.615 -1.7 -2.178 1 96.88 100 THR A CA 1
ATOM 785 C C . THR A 1 100 ? 4.992 -1.287 -1.66 1 96.88 100 THR A C 1
ATOM 787 O O . THR A 1 100 ? 5.238 -0.105 -1.414 1 96.88 100 THR A O 1
ATOM 790 N N . LEU A 1 101 ? 5.855 -2.275 -1.562 1 94.75 101 LEU A N 1
ATOM 791 C CA . LEU A 1 101 ? 7.098 -2.051 -0.826 1 94.75 101 LEU A CA 1
ATOM 792 C C . LEU A 1 101 ? 8.297 -2.1 -1.761 1 94.75 101 LEU A C 1
ATOM 794 O O . LEU A 1 101 ? 8.758 -1.062 -2.244 1 94.75 101 LEU A O 1
ATOM 798 N N . GLY A 1 102 ? 8.711 -3.312 -2.109 1 95.31 102 GLY A N 1
ATOM 799 C CA . GLY A 1 102 ? 9.859 -3.467 -2.99 1 95.31 102 GLY A CA 1
ATOM 800 C C . GLY A 1 102 ? 11.188 -3.283 -2.277 1 95.31 102 GLY A C 1
ATOM 801 O O . GLY A 1 102 ? 12.18 -2.9 -2.896 1 95.31 102 GLY A O 1
ATOM 802 N N . ASN A 1 103 ? 11.234 -3.525 -0.972 1 93.88 103 ASN A N 1
ATOM 803 C CA . ASN A 1 103 ? 12.438 -3.264 -0.182 1 93.88 103 ASN A CA 1
ATOM 804 C C . ASN A 1 103 ? 13.516 -4.312 -0.436 1 93.88 103 ASN A C 1
ATOM 806 O O . ASN A 1 103 ? 14.703 -4.016 -0.357 1 93.88 103 ASN A O 1
ATOM 810 N N . THR A 1 104 ? 13.141 -5.543 -0.705 1 92.56 104 THR A N 1
ATOM 811 C CA . THR A 1 104 ? 14.094 -6.621 -0.965 1 92.56 104 THR A CA 1
ATOM 812 C C . THR A 1 104 ? 14.188 -6.906 -2.461 1 92.56 104 THR A C 1
ATOM 814 O O . THR A 1 104 ? 15.273 -7.207 -2.971 1 92.56 104 THR A O 1
ATOM 817 N N . VAL A 1 105 ? 13.125 -6.848 -3.119 1 95 105 VAL A N 1
ATOM 818 C CA . VAL A 1 105 ? 13.047 -6.988 -4.57 1 95 105 VAL A CA 1
ATOM 819 C C . VAL A 1 105 ? 12.422 -5.734 -5.176 1 95 105 VAL A C 1
ATOM 821 O O . VAL A 1 105 ? 11.195 -5.656 -5.34 1 95 105 VAL A O 1
ATOM 824 N N . PRO A 1 106 ? 13.273 -4.82 -5.547 1 97.69 106 PRO A N 1
ATOM 825 C CA . PRO A 1 106 ? 12.734 -3.559 -6.062 1 97.69 106 PRO A CA 1
ATOM 826 C C . PRO A 1 106 ? 12.188 -3.684 -7.48 1 97.69 106 PRO A C 1
ATOM 828 O O . PRO A 1 106 ? 12.703 -3.047 -8.406 1 97.69 106 PRO A O 1
ATOM 831 N N . HIS A 1 107 ? 11.297 -4.461 -7.695 1 98.5 107 HIS A N 1
ATOM 832 C CA . HIS A 1 107 ? 10.344 -4.59 -8.797 1 98.5 107 HIS A CA 1
ATOM 833 C C . HIS A 1 107 ? 8.922 -4.336 -8.32 1 98.5 107 HIS A C 1
ATOM 835 O O . HIS A 1 107 ? 8.484 -4.898 -7.312 1 98.5 107 HIS A O 1
ATOM 841 N N . LEU A 1 108 ? 8.227 -3.471 -9 1 98.75 108 LEU A N 1
ATOM 842 C CA . LEU A 1 108 ? 6.91 -3.031 -8.547 1 98.75 108 LEU A CA 1
ATOM 843 C C . LEU A 1 108 ? 5.977 -4.219 -8.352 1 98.75 108 LEU A C 1
ATOM 845 O O . LEU A 1 108 ? 5.719 -4.977 -9.297 1 98.75 108 LEU A O 1
ATOM 849 N N . HIS A 1 109 ? 5.539 -4.379 -7.156 1 98.38 109 HIS A N 1
ATOM 850 C CA . HIS A 1 109 ? 4.5 -5.328 -6.777 1 98.38 109 HIS A CA 1
ATOM 851 C C . HIS A 1 109 ? 3.805 -4.902 -5.488 1 98.38 109 HIS A C 1
ATOM 853 O O . HIS A 1 109 ? 4.371 -4.145 -4.695 1 98.38 109 HIS A O 1
ATOM 859 N N . THR A 1 110 ? 2.623 -5.344 -5.328 1 98 110 THR A N 1
ATOM 860 C CA . THR A 1 110 ? 1.815 -5.02 -4.16 1 98 110 THR A CA 1
ATOM 861 C C . THR A 1 110 ? 1.42 -6.289 -3.408 1 98 110 THR A C 1
ATOM 863 O O . THR A 1 110 ? 0.933 -7.246 -4.012 1 98 110 THR A O 1
ATOM 866 N N . HIS A 1 111 ? 1.676 -6.266 -2.123 1 96.62 111 HIS A N 1
ATOM 867 C CA . HIS A 1 111 ? 1.198 -7.316 -1.228 1 96.62 111 HIS A CA 1
ATOM 868 C C . HIS A 1 111 ? -0.247 -7.066 -0.812 1 96.62 111 HIS A C 1
ATOM 870 O O . HIS A 1 111 ? -0.573 -6 -0.286 1 96.62 111 HIS A O 1
ATOM 876 N N . LEU A 1 112 ? -1.054 -7.984 -1.085 1 97.69 112 LEU A N 1
ATOM 877 C CA . LEU A 1 112 ? -2.412 -7.996 -0.551 1 97.69 112 LEU A CA 1
ATOM 878 C C . LEU A 1 112 ? -2.531 -8.984 0.607 1 97.69 112 LEU A C 1
ATOM 880 O O . LEU A 1 112 ? -2.291 -10.18 0.438 1 97.69 112 LEU A O 1
ATOM 884 N N . ILE A 1 113 ? -2.902 -8.469 1.756 1 95.88 113 ILE A N 1
ATOM 885 C CA . ILE A 1 113 ? -2.877 -9.281 2.969 1 95.88 113 ILE A CA 1
ATOM 886 C C . ILE A 1 113 ? -4.23 -9.203 3.67 1 95.88 113 ILE A C 1
ATOM 888 O O . ILE A 1 113 ? -4.496 -8.258 4.418 1 95.88 113 ILE A O 1
ATOM 892 N N . PRO A 1 114 ? -5.047 -10.203 3.531 1 96.75 114 PRO A N 1
ATOM 893 C CA . PRO A 1 114 ? -6.285 -10.242 4.316 1 96.75 114 PRO A CA 1
ATOM 894 C C . PRO A 1 114 ? -6.031 -10.289 5.82 1 96.75 114 PRO A C 1
ATOM 896 O O . PRO A 1 114 ? -5.223 -11.094 6.285 1 96.75 114 PRO A O 1
ATOM 899 N N . ARG A 1 115 ? -6.684 -9.414 6.508 1 95.62 115 ARG A N 1
ATOM 900 C CA . ARG A 1 115 ? -6.594 -9.359 7.965 1 95.62 115 ARG A CA 1
ATOM 901 C C . ARG A 1 115 ? -7.875 -9.867 8.609 1 95.62 115 ARG A C 1
ATOM 903 O O . ARG A 1 115 ? -8.977 -9.57 8.141 1 95.62 115 ARG A O 1
ATOM 910 N N . TYR A 1 116 ? -7.664 -10.594 9.68 1 95.62 116 TYR A N 1
ATOM 911 C CA . TYR A 1 116 ? -8.789 -11.234 10.344 1 95.62 116 TYR A CA 1
ATOM 912 C C . TYR A 1 116 ? -8.867 -10.812 11.805 1 95.62 116 TYR A C 1
ATOM 914 O O . TYR A 1 116 ? -7.953 -10.172 12.32 1 95.62 116 TYR A O 1
ATOM 922 N N . ILE A 1 117 ? -10.008 -11.188 12.375 1 94.06 117 ILE A N 1
ATOM 923 C CA . ILE A 1 117 ? -10.148 -10.883 13.797 1 94.06 117 ILE A CA 1
ATOM 924 C C . ILE A 1 117 ? -9.008 -11.531 14.578 1 94.06 117 ILE A C 1
ATOM 926 O O . ILE A 1 117 ? -8.344 -10.867 15.383 1 94.06 117 ILE A O 1
ATOM 930 N N . ALA A 1 118 ? -8.922 -12.859 14.359 1 90.56 118 ALA A N 1
ATOM 931 C CA . ALA A 1 118 ? -7.723 -13.523 14.875 1 90.56 118 ALA A CA 1
ATOM 932 C C . ALA A 1 118 ? -6.516 -13.227 13.984 1 90.56 118 ALA A C 1
ATOM 934 O O . ALA A 1 118 ? -6.484 -13.633 12.82 1 90.56 118 ALA A O 1
ATOM 935 N N . ASP A 1 119 ? -5.598 -12.461 14.422 1 88.25 119 ASP A N 1
ATOM 936 C CA . ASP A 1 119 ? -4.48 -11.938 13.641 1 88.25 119 ASP A CA 1
ATOM 937 C C . ASP A 1 119 ? -3.197 -11.906 14.469 1 88.25 119 ASP A C 1
ATOM 939 O O . ASP A 1 119 ? -3.242 -11.727 15.688 1 88.25 119 ASP A O 1
ATOM 943 N N . PRO A 1 120 ? -2.002 -12.148 13.867 1 82.62 120 PRO A N 1
ATOM 944 C CA . PRO A 1 120 ? -0.747 -12.102 14.617 1 82.62 120 PRO A CA 1
ATOM 945 C C . PRO A 1 120 ? -0.472 -10.727 15.219 1 82.62 120 PRO A C 1
ATOM 947 O O . PRO A 1 120 ? 0.163 -10.625 16.266 1 82.62 120 PRO A O 1
ATOM 950 N N . VAL A 1 121 ? -0.858 -9.617 14.461 1 83.06 121 VAL A N 1
ATOM 951 C CA . VAL A 1 121 ? -0.693 -8.25 14.938 1 83.06 121 VAL A CA 1
ATOM 952 C C . VAL A 1 121 ? -1.975 -7.461 14.695 1 83.06 121 VAL A C 1
ATOM 954 O O . VAL A 1 121 ? -1.997 -6.543 13.875 1 83.06 121 VAL A O 1
ATOM 957 N N . PRO A 1 122 ? -2.951 -7.781 15.445 1 84.31 122 PRO A N 1
ATOM 958 C CA . PRO A 1 122 ? -4.234 -7.105 15.234 1 84.31 122 PRO A CA 1
ATOM 959 C C . PRO A 1 122 ? -4.125 -5.586 15.328 1 84.31 122 PRO A C 1
ATOM 961 O O . PRO A 1 122 ? -3.533 -5.066 16.281 1 84.31 122 PRO A O 1
ATOM 964 N N . GLY A 1 123 ? -4.621 -5.004 14.289 1 79.69 123 GLY A N 1
ATOM 965 C CA . GLY A 1 123 ? -4.645 -3.551 14.281 1 79.69 123 GLY A CA 1
ATOM 966 C C . GLY A 1 123 ? -3.344 -2.934 13.812 1 79.69 123 GLY A C 1
ATOM 967 O O . GLY A 1 123 ?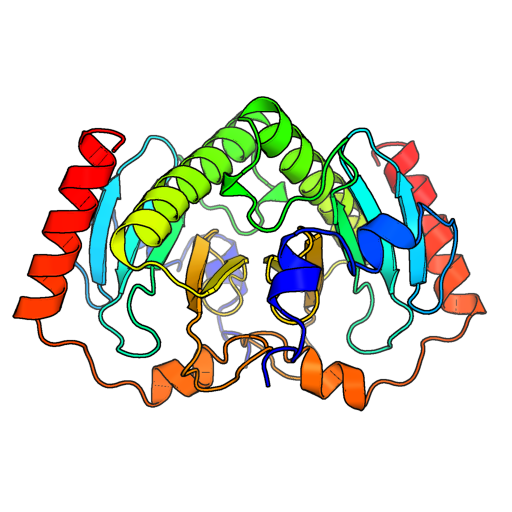 -3.281 -1.729 13.547 1 79.69 123 GLY A O 1
ATOM 968 N N . GLY A 1 124 ? -2.316 -3.734 13.719 1 80 124 GLY A N 1
ATOM 969 C CA . GLY A 1 124 ? -1.015 -3.238 13.297 1 80 124 GLY A CA 1
ATOM 970 C C . GLY A 1 124 ? -0.646 -3.654 11.883 1 80 124 GLY A C 1
ATOM 971 O O . GLY A 1 124 ? -1.396 -4.379 11.227 1 80 124 GLY A O 1
ATOM 972 N N . PRO A 1 125 ? 0.479 -3.068 11.453 1 78.19 125 PRO A N 1
ATOM 973 C CA . PRO A 1 125 ? 0.967 -3.545 10.156 1 78.19 125 PRO A CA 1
ATOM 974 C C . PRO A 1 125 ? 1.377 -5.016 10.188 1 78.19 125 PRO A C 1
ATOM 976 O O . PRO A 1 125 ? 1.875 -5.5 11.203 1 78.19 125 PRO A O 1
ATOM 979 N N . PHE A 1 126 ? 1.098 -5.637 9.102 1 73.94 126 PHE A N 1
ATOM 980 C CA . PHE A 1 126 ? 1.435 -7.055 9.062 1 73.94 126 PHE A CA 1
ATOM 981 C C . PHE A 1 126 ? 2.945 -7.25 9.047 1 73.94 126 PHE A C 1
ATOM 983 O O . PHE A 1 126 ? 3.656 -6.582 8.289 1 73.94 126 PHE A O 1
ATOM 990 N N . PRO A 1 127 ? 3.352 -8.117 9.875 1 69.81 127 PRO A N 1
ATOM 991 C CA . PRO A 1 127 ? 4.789 -8.359 9.992 1 69.81 127 PRO A CA 1
ATOM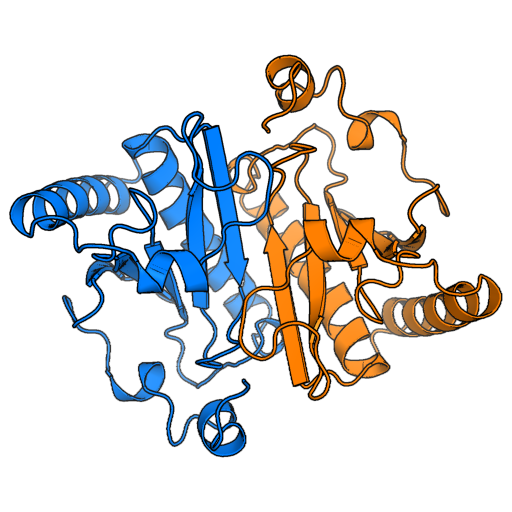 992 C C . PRO A 1 127 ? 5.301 -9.367 8.961 1 69.81 127 PRO A C 1
ATOM 994 O O . PRO A 1 127 ? 5.727 -10.469 9.328 1 69.81 127 PRO A O 1
ATOM 997 N N . LEU A 1 128 ? 5.34 -9.031 7.82 1 67.44 128 LEU A N 1
ATOM 998 C CA . LEU A 1 128 ? 5.605 -9.945 6.707 1 67.44 128 LEU A CA 1
ATOM 999 C C . LEU A 1 128 ? 6.891 -10.727 6.941 1 67.44 128 LEU A C 1
ATOM 1001 O O . LEU A 1 128 ? 6.898 -11.953 6.832 1 67.44 128 LEU A O 1
ATOM 1005 N N . ALA A 1 129 ? 7.895 -10.062 7.316 1 60.34 129 ALA A N 1
ATOM 1006 C CA . ALA A 1 129 ? 9.188 -10.734 7.434 1 60.34 129 ALA A CA 1
ATOM 1007 C C . ALA A 1 129 ? 9.164 -11.781 8.539 1 60.34 129 ALA A C 1
ATOM 1009 O O . ALA A 1 129 ? 9.547 -12.938 8.328 1 60.34 129 ALA A O 1
ATOM 1010 N N . ALA A 1 130 ? 8.75 -11.352 9.547 1 55.62 130 ALA A N 1
ATOM 1011 C CA . ALA A 1 130 ? 8.719 -12.266 10.688 1 55.62 130 ALA A CA 1
ATOM 1012 C C . ALA A 1 130 ? 7.75 -13.422 10.438 1 55.62 130 ALA A C 1
ATOM 1014 O O . ALA A 1 130 ? 8.062 -14.578 10.727 1 55.62 130 ALA A O 1
ATOM 1015 N N . ALA A 1 131 ? 6.797 -13.047 9.859 1 62.88 131 ALA A N 1
ATOM 1016 C CA . ALA A 1 131 ? 5.773 -14.055 9.586 1 62.88 131 ALA A CA 1
ATOM 1017 C C . ALA A 1 131 ? 6.238 -15.031 8.508 1 62.88 131 ALA A C 1
ATOM 1019 O O . ALA A 1 131 ? 6.008 -16.234 8.617 1 62.88 131 ALA A O 1
ATOM 1020 N N . ALA A 1 132 ? 6.918 -14.477 7.625 1 64.69 132 ALA A N 1
ATOM 1021 C CA . ALA A 1 132 ? 7.391 -15.336 6.543 1 64.69 132 ALA A CA 1
ATOM 1022 C C . ALA A 1 132 ? 8.406 -16.359 7.055 1 64.69 132 ALA A C 1
ATOM 1024 O O . ALA A 1 132 ? 8.383 -17.516 6.652 1 64.69 132 ALA A O 1
ATOM 1025 N N . ALA A 1 133 ? 9.172 -15.891 7.941 1 63.62 133 ALA A N 1
ATOM 1026 C CA . ALA A 1 133 ? 10.211 -16.75 8.492 1 63.62 133 ALA A CA 1
ATOM 1027 C C . ALA A 1 133 ? 9.609 -17.906 9.281 1 63.62 133 ALA A C 1
ATOM 1029 O O . ALA A 1 133 ? 10.148 -19.016 9.289 1 63.62 133 ALA A O 1
ATOM 1030 N N . ALA A 1 134 ? 8.531 -17.672 9.734 1 66.69 134 ALA A N 1
ATOM 1031 C CA . ALA A 1 134 ? 7.961 -18.656 10.648 1 66.69 134 ALA A CA 1
ATOM 1032 C C . ALA A 1 134 ? 6.871 -19.469 9.961 1 66.69 134 ALA A C 1
ATOM 1034 O O . ALA A 1 134 ? 6.441 -20.5 10.477 1 66.69 134 ALA A O 1
ATOM 1035 N N . ALA A 1 135 ? 6.672 -19.047 8.828 1 71.19 135 ALA A N 1
ATOM 1036 C CA . ALA A 1 135 ? 5.434 -19.562 8.266 1 71.19 135 ALA A CA 1
ATOM 1037 C C . ALA A 1 135 ? 5.645 -20.953 7.656 1 71.19 135 ALA A C 1
ATOM 1039 O O . ALA A 1 135 ? 6.617 -21.188 6.934 1 71.19 135 ALA A O 1
ATOM 1040 N N . LEU A 1 136 ? 4.754 -21.859 7.977 1 78.31 136 LEU A N 1
ATOM 1041 C CA . LEU A 1 136 ? 4.652 -23.125 7.273 1 78.31 136 LEU A CA 1
ATOM 1042 C C . LEU A 1 136 ? 3.797 -22.984 6.016 1 78.31 136 LEU A C 1
ATOM 1044 O O . LEU A 1 136 ? 2.809 -22.25 6.012 1 78.31 136 LEU A O 1
ATOM 1048 N N . PRO A 1 137 ? 4.211 -23.719 5.055 1 88.06 137 PRO A N 1
ATOM 1049 C CA . PRO A 1 137 ? 3.406 -23.641 3.834 1 88.06 137 PRO A CA 1
ATOM 1050 C C . PRO A 1 137 ? 2.008 -24.234 4.004 1 88.06 137 PRO A C 1
ATOM 1052 O O . PRO A 1 137 ? 1.826 -25.188 4.766 1 88.06 137 PRO A O 1
ATOM 1055 N N . ILE A 1 138 ? 1.093 -23.562 3.314 1 90.88 138 ILE A N 1
ATOM 1056 C CA . ILE A 1 138 ? -0.242 -24.141 3.219 1 90.88 138 ILE A CA 1
ATOM 1057 C C . ILE A 1 138 ? -0.188 -25.422 2.391 1 90.88 138 ILE A C 1
ATOM 1059 O O . ILE A 1 138 ? 0.567 -25.516 1.42 1 90.88 138 ILE A O 1
ATOM 1063 N N . PRO A 1 139 ? -0.931 -26.453 2.812 1 93.06 139 PRO A N 1
ATOM 1064 C CA . PRO A 1 139 ? -0.948 -27.672 2.012 1 93.06 139 PRO A CA 1
ATOM 1065 C C . PRO A 1 139 ? -1.303 -27.422 0.549 1 93.06 139 PRO A C 1
ATOM 1067 O O . PRO A 1 139 ? -2.16 -26.594 0.256 1 93.06 139 PRO A O 1
ATOM 1070 N N . ASP A 1 140 ? -0.668 -28.188 -0.315 1 93.62 140 ASP A N 1
ATOM 1071 C CA . ASP A 1 140 ? -0.812 -28 -1.755 1 93.62 140 ASP A CA 1
ATOM 1072 C C . ASP A 1 140 ? -2.271 -28.125 -2.184 1 93.62 140 ASP A C 1
ATOM 1074 O O . ASP A 1 140 ? -2.746 -27.344 -3.021 1 93.62 140 ASP A O 1
ATOM 1078 N N . GLU A 1 141 ? -2.896 -29.062 -1.614 1 95.62 141 GLU A N 1
ATOM 1079 C CA . GLU A 1 141 ? -4.289 -29.297 -1.983 1 95.62 141 GLU A CA 1
ATOM 1080 C C . GLU A 1 141 ? -5.152 -28.078 -1.647 1 95.62 141 GLU A C 1
ATOM 1082 O O . GLU A 1 141 ? -6 -27.672 -2.445 1 95.62 141 GLU A O 1
ATOM 1087 N N . GLN A 1 142 ? -4.914 -27.531 -0.533 1 95.5 142 GLN A N 1
ATOM 1088 C CA . GLN A 1 142 ? -5.648 -26.344 -0.123 1 95.5 142 GLN A CA 1
ATOM 1089 C C . GLN A 1 142 ? -5.32 -25.156 -1.026 1 95.5 142 GLN A C 1
ATOM 1091 O O . GLN A 1 142 ? -6.219 -24.422 -1.448 1 95.5 142 GLN A O 1
ATOM 1096 N N . LEU A 1 143 ? -4.074 -24.953 -1.271 1 96.31 143 LEU A N 1
ATOM 1097 C CA . LEU A 1 143 ? -3.627 -23.875 -2.143 1 96.31 143 LEU A CA 1
ATOM 1098 C C . LEU A 1 143 ? -4.293 -23.953 -3.51 1 96.31 143 LEU A C 1
ATOM 1100 O O . LEU A 1 143 ? -4.805 -22.969 -4.023 1 96.31 143 LEU A O 1
ATOM 1104 N N . GLU A 1 144 ? -4.328 -25.109 -4.043 1 96.25 144 GLU A N 1
ATOM 1105 C CA . GLU A 1 144 ? -4.883 -25.312 -5.379 1 96.25 144 GLU A CA 1
ATOM 1106 C C . GLU A 1 144 ? -6.395 -25.094 -5.387 1 96.25 144 GLU A C 1
ATOM 1108 O O . GLU A 1 144 ? -6.938 -24.547 -6.344 1 96.25 144 GLU A O 1
ATOM 1113 N N . ALA A 1 145 ? -7.023 -25.578 -4.367 1 97.62 145 ALA A N 1
ATOM 1114 C CA . ALA A 1 145 ? -8.469 -25.406 -4.285 1 97.62 145 ALA A CA 1
ATOM 1115 C C . ALA A 1 145 ? -8.836 -23.922 -4.188 1 97.62 145 ALA A C 1
ATOM 1117 O O . ALA A 1 145 ? -9.758 -23.469 -4.871 1 97.62 145 ALA A O 1
ATOM 1118 N N . GLU A 1 146 ? -8.172 -23.219 -3.365 1 97.44 146 GLU A N 1
ATOM 1119 C CA . GLU A 1 146 ? -8.438 -21.797 -3.195 1 97.44 146 GLU A CA 1
ATOM 1120 C C . GLU A 1 146 ? -8.086 -21.016 -4.461 1 97.44 146 GLU A C 1
ATOM 1122 O O . GLU A 1 146 ? -8.812 -20.094 -4.844 1 97.44 146 GLU A O 1
ATOM 1127 N N . ALA A 1 147 ? -7.008 -21.422 -5.082 1 98.19 147 ALA A N 1
ATOM 1128 C CA . ALA A 1 147 ? -6.621 -20.766 -6.336 1 98.19 147 ALA A CA 1
ATOM 1129 C C . ALA A 1 147 ? -7.688 -20.969 -7.406 1 98.19 147 ALA A C 1
ATOM 1131 O O . ALA A 1 147 ? -8 -20.047 -8.156 1 98.19 147 ALA A O 1
ATOM 1132 N N . ALA A 1 148 ? -8.18 -22.141 -7.492 1 97.88 148 ALA A N 1
ATOM 1133 C CA . ALA A 1 148 ? -9.219 -22.438 -8.477 1 97.88 148 ALA A CA 1
ATOM 1134 C C . ALA A 1 148 ? -10.461 -21.594 -8.242 1 97.88 148 ALA A C 1
ATOM 1136 O O . ALA A 1 148 ? -11.055 -21.062 -9.188 1 97.88 148 ALA A O 1
ATOM 1137 N N . ASP A 1 149 ? -10.852 -21.484 -6.984 1 97.62 149 ASP A N 1
ATOM 1138 C CA . ASP A 1 149 ? -12 -20.656 -6.641 1 97.62 149 ASP A CA 1
ATOM 1139 C C . ASP A 1 149 ? -11.766 -19.203 -7.02 1 97.62 149 ASP A C 1
ATOM 1141 O O . ASP A 1 149 ? -12.656 -18.547 -7.566 1 97.62 149 ASP A O 1
ATOM 1145 N N . LEU A 1 150 ? -10.633 -18.734 -6.734 1 98.5 150 LEU A N 1
ATOM 1146 C CA . LEU A 1 150 ? -10.297 -17.344 -7.035 1 98.5 150 LEU A CA 1
ATOM 1147 C C . LEU A 1 150 ? -10.25 -17.109 -8.539 1 98.5 150 LEU A C 1
ATOM 1149 O O . LEU A 1 150 ? -10.719 -16.078 -9.023 1 98.5 150 LEU A O 1
ATOM 1153 N N . ARG A 1 151 ? -9.672 -18.031 -9.312 1 98.06 151 ARG A N 1
ATOM 1154 C CA . ARG A 1 151 ? -9.641 -17.906 -10.766 1 98.06 151 ARG A CA 1
ATOM 1155 C C . ARG A 1 151 ? -11.055 -17.828 -11.336 1 98.06 151 ARG A C 1
ATOM 1157 O O . ARG A 1 151 ? -11.312 -17.047 -12.25 1 98.06 151 ARG A O 1
ATOM 1164 N N . ASP A 1 152 ? -11.898 -18.656 -10.805 1 97.12 152 ASP A N 1
ATOM 1165 C CA . ASP A 1 152 ? -13.289 -18.641 -11.258 1 97.12 152 ASP A CA 1
ATOM 1166 C C . ASP A 1 152 ? -13.93 -17.281 -11.016 1 97.12 152 ASP A C 1
ATOM 1168 O O . ASP A 1 152 ? -14.617 -16.75 -11.891 1 97.12 152 ASP A O 1
ATOM 1172 N N . ARG A 1 153 ? -13.68 -16.734 -9.867 1 96.19 153 ARG A N 1
ATOM 1173 C CA . ARG A 1 153 ? -14.234 -15.422 -9.523 1 96.19 153 ARG A CA 1
ATOM 1174 C C . ARG A 1 153 ? -13.656 -14.328 -10.414 1 96.19 153 ARG A C 1
ATOM 1176 O O . ARG A 1 153 ? -14.367 -13.406 -10.82 1 96.19 153 ARG A O 1
ATOM 1183 N N . LEU A 1 154 ? -12.422 -14.422 -10.703 1 97.06 154 LEU A N 1
ATOM 1184 C CA . LEU A 1 154 ? -11.719 -13.398 -11.477 1 97.06 154 LEU A CA 1
ATOM 1185 C C . LEU A 1 154 ? -12.094 -13.492 -12.953 1 97.06 154 LEU A C 1
ATOM 1187 O O . LEU A 1 154 ? -12.047 -12.484 -13.664 1 97.06 154 LEU A O 1
ATOM 1191 N N . SER A 1 155 ? -12.391 -14.664 -13.383 1 92.38 155 SER A N 1
ATOM 1192 C CA . SER A 1 155 ? -12.773 -14.844 -14.781 1 92.38 155 SER A CA 1
ATOM 1193 C C . SER A 1 155 ? -14.227 -14.438 -15.016 1 92.38 155 SER A C 1
ATOM 1195 O O . SER A 1 155 ? -14.586 -14.008 -16.109 1 92.38 155 SER A O 1
ATOM 1197 N N . THR A 1 156 ? -15.07 -14.523 -14.016 1 86.19 156 THR A N 1
ATOM 1198 C CA . THR A 1 156 ? -16.5 -14.281 -14.18 1 86.19 156 THR A CA 1
ATOM 1199 C C . THR A 1 156 ? -16.875 -12.898 -13.641 1 86.19 156 THR A C 1
ATOM 1201 O O . THR A 1 156 ? -17.953 -12.391 -13.922 1 86.19 156 THR A O 1
ATOM 1204 N N . GLY A 1 157 ? -15.945 -12.219 -13.125 1 74.88 157 GLY A N 1
ATOM 1205 C CA . GLY A 1 157 ? -16.25 -10.938 -12.5 1 74.88 157 GLY A CA 1
ATOM 1206 C C . GLY A 1 157 ? -17.25 -11.055 -11.359 1 74.88 157 GLY A C 1
ATOM 1207 O O . GLY A 1 157 ? -18.047 -10.148 -11.133 1 74.88 157 GLY A O 1
ATOM 1208 N N . THR A 1 158 ? -17.359 -12.125 -10.695 1 67.75 158 THR A N 1
ATOM 1209 C CA . THR A 1 158 ? -18.297 -12.344 -9.602 1 67.75 158 THR A CA 1
ATOM 1210 C C . THR A 1 158 ? -17.578 -12.289 -8.258 1 67.75 158 THR A C 1
ATOM 1212 O O . THR A 1 158 ? -16.391 -12.578 -8.172 1 67.75 158 THR A O 1
ATOM 1215 N N . MET B 1 1 ? -4.277 -4.441 19.109 1 84.88 1 MET B N 1
ATOM 1216 C CA . MET B 1 1 ? -5.648 -4.938 19.062 1 84.88 1 MET B CA 1
ATOM 1217 C C . MET B 1 1 ? -6.48 -4.148 18.047 1 84.88 1 MET B C 1
ATOM 1219 O O . MET B 1 1 ? -6.164 -2.994 17.75 1 84.88 1 MET B O 1
ATOM 1223 N N . TRP B 1 2 ? -7.527 -4.832 17.609 1 92.12 2 TRP B N 1
ATOM 1224 C CA . TRP B 1 2 ? -8.5 -4.102 16.812 1 92.12 2 TRP B CA 1
ATOM 1225 C C . TRP B 1 2 ? -9.25 -3.08 17.672 1 92.12 2 TRP B C 1
ATOM 1227 O O . TRP B 1 2 ? -9.508 -3.32 18.844 1 92.12 2 TRP B O 1
ATOM 1237 N N . PRO B 1 3 ? -9.625 -2.012 17.031 1 94.06 3 PRO B N 1
ATOM 1238 C CA . PRO B 1 3 ? -10.422 -1.052 17.812 1 94.06 3 PRO B CA 1
ATOM 1239 C C . PRO B 1 3 ? -11.727 -1.646 18.328 1 94.06 3 PRO B C 1
ATOM 1241 O O . PRO B 1 3 ? -12.391 -2.406 17.625 1 94.06 3 PRO B O 1
ATOM 1244 N N . LYS B 1 4 ? -12.156 -1.263 19.547 1 94.38 4 LYS B N 1
ATOM 1245 C CA . LYS B 1 4 ? -13.367 -1.79 20.188 1 94.38 4 LYS B CA 1
ATOM 1246 C C . LYS B 1 4 ? -14.617 -1.337 19.438 1 94.38 4 LYS B C 1
ATOM 1248 O O . LYS B 1 4 ? -15.617 -2.057 19.406 1 94.38 4 LYS B O 1
ATOM 1253 N N . ASN B 1 5 ? -14.562 -0.239 18.891 1 97.06 5 ASN B N 1
ATOM 1254 C CA . ASN B 1 5 ? -15.711 0.316 18.188 1 97.06 5 ASN B CA 1
ATOM 1255 C C . ASN B 1 5 ? -15.555 0.188 16.672 1 97.06 5 ASN B C 1
ATOM 1257 O O . ASN B 1 5 ? -15.898 1.106 15.93 1 97.06 5 ASN B O 1
ATOM 1261 N N . TRP B 1 6 ? -15.047 -0.867 16.188 1 96.56 6 TRP B N 1
ATOM 1262 C CA . TRP B 1 6 ? -14.711 -1.127 14.797 1 96.56 6 TRP B CA 1
ATOM 1263 C C . TRP B 1 6 ? -15.914 -0.85 13.898 1 96.56 6 TRP B C 1
ATOM 1265 O O . TRP B 1 6 ? -15.789 -0.153 12.883 1 96.56 6 TRP B O 1
ATOM 1275 N N . ASP B 1 7 ? -17.078 -1.324 14.305 1 96.94 7 ASP B N 1
ATOM 1276 C CA . ASP B 1 7 ? -18.266 -1.178 13.469 1 96.94 7 ASP B CA 1
ATOM 1277 C C . ASP B 1 7 ? -18.641 0.294 13.281 1 96.94 7 ASP B C 1
ATOM 1279 O O . ASP B 1 7 ? -19.016 0.712 12.188 1 96.94 7 ASP B O 1
ATOM 1283 N N . ALA B 1 8 ? -18.531 1.02 14.32 1 97.88 8 ALA B N 1
ATOM 1284 C CA . ALA B 1 8 ? -18.828 2.447 14.258 1 97.88 8 ALA B CA 1
ATOM 1285 C C . ALA B 1 8 ? -17.812 3.188 13.398 1 97.88 8 ALA B C 1
ATOM 1287 O O . ALA B 1 8 ? -18.141 4.164 12.727 1 97.88 8 ALA B O 1
ATOM 1288 N N . LEU B 1 9 ? -16.594 2.764 13.398 1 97.81 9 LEU B N 1
ATOM 1289 C CA . LEU B 1 9 ? -15.555 3.355 12.562 1 97.81 9 LEU B CA 1
ATOM 1290 C C . LEU B 1 9 ? -15.781 3.02 11.094 1 97.81 9 LEU B C 1
ATOM 1292 O O . LEU B 1 9 ? -15.711 3.902 10.234 1 97.81 9 LEU B O 1
ATOM 1296 N N . VAL B 1 10 ? -16.141 1.777 10.812 1 97.56 10 VAL B N 1
ATOM 1297 C CA . VAL B 1 10 ? -16.297 1.298 9.445 1 97.56 10 VAL B CA 1
ATOM 1298 C C . VAL B 1 10 ? -17.531 1.937 8.812 1 97.56 10 VAL B C 1
ATOM 1300 O O . VAL B 1 10 ? -17.547 2.23 7.617 1 97.56 10 VAL B O 1
ATOM 1303 N N . SER B 1 11 ? -18.516 2.258 9.609 1 96.94 11 SER B N 1
ATOM 1304 C CA . SER B 1 11 ? -19.719 2.896 9.086 1 96.94 11 SER B CA 1
ATOM 1305 C C . SER B 1 11 ? -19.484 4.383 8.828 1 96.94 11 SER B C 1
ATOM 1307 O O . SER B 1 11 ? -20.297 5.031 8.148 1 96.94 11 SER B O 1
ATOM 1309 N N . GLY B 1 12 ? -18.406 4.898 9.453 1 96.94 12 GLY B N 1
ATOM 1310 C CA . GLY B 1 12 ? -18.125 6.316 9.328 1 96.94 12 GLY B CA 1
ATOM 1311 C C . GLY B 1 12 ? -18.688 7.145 10.469 1 96.94 12 GLY B C 1
ATOM 1312 O O . GLY B 1 12 ? -18.344 8.32 10.609 1 96.94 12 GLY B O 1
ATOM 1313 N N . GLU B 1 13 ? -19.5 6.633 11.312 1 96.56 13 GLU B N 1
ATOM 1314 C CA . GLU B 1 13 ? -20.156 7.355 12.398 1 96.56 13 GLU B CA 1
ATOM 1315 C C . GLU B 1 13 ? -19.141 7.906 13.391 1 96.56 13 GLU B C 1
ATOM 1317 O O . GLU B 1 13 ? -19.297 9.031 13.883 1 96.56 13 GLU B O 1
ATOM 1322 N N . ALA B 1 14 ? -18.203 7.141 13.672 1 97.25 14 ALA B N 1
ATOM 1323 C CA . ALA B 1 14 ? -17.203 7.531 14.664 1 97.25 14 ALA B CA 1
ATOM 1324 C C . ALA B 1 14 ? -15.828 7.727 14.023 1 97.25 14 ALA B C 1
ATOM 1326 O O . ALA B 1 14 ? -14.797 7.59 14.68 1 97.25 14 ALA B O 1
ATOM 1327 N N . CYS B 1 15 ? -15.773 8.023 12.773 1 97.31 15 CYS B N 1
ATOM 1328 C CA . CYS B 1 15 ? -14.508 8.133 12.055 1 97.31 15 CYS B CA 1
ATOM 1329 C C . CYS B 1 15 ? -13.883 9.508 12.258 1 97.31 15 CYS B C 1
ATOM 1331 O O . CYS B 1 15 ? -14.43 10.523 11.82 1 97.31 15 CYS B O 1
ATOM 1333 N N . PRO B 1 16 ? -12.734 9.586 12.828 1 95.62 16 PRO B N 1
ATOM 1334 C CA . PRO B 1 16 ? -12.109 10.883 13.078 1 95.62 16 PRO B CA 1
ATOM 1335 C C . PRO B 1 16 ? -11.688 11.594 11.797 1 95.62 16 PRO B C 1
ATOM 1337 O O . PRO B 1 16 ? -11.617 12.828 11.758 1 95.62 16 PRO B O 1
ATOM 1340 N N . MET B 1 17 ? -11.469 10.852 10.734 1 96 17 MET B N 1
ATOM 1341 C CA . MET B 1 17 ? -11.055 11.469 9.477 1 96 17 MET B CA 1
ATOM 1342 C C . MET B 1 17 ? -12.25 12.062 8.734 1 96 17 MET B C 1
ATOM 1344 O O . MET B 1 17 ? -12.109 13.047 8.008 1 96 17 MET B O 1
ATOM 1348 N N . CYS B 1 18 ? -13.375 11.438 8.898 1 96 18 CYS B N 1
ATOM 1349 C CA . CYS B 1 18 ? -14.594 12.023 8.352 1 96 18 CYS B CA 1
ATOM 1350 C C . CYS B 1 18 ? -15 13.258 9.141 1 96 18 CYS B C 1
ATOM 1352 O O . CYS B 1 18 ? -15.383 14.273 8.562 1 96 18 CYS B O 1
ATOM 1354 N N . ASN B 1 19 ? -14.836 13.148 10.438 1 94.19 19 ASN B N 1
ATOM 1355 C CA . ASN B 1 19 ? -15.398 14.156 11.328 1 94.19 19 ASN B CA 1
ATOM 1356 C C . ASN B 1 19 ? -14.422 15.312 11.547 1 94.19 19 ASN B C 1
ATOM 1358 O O . ASN B 1 19 ? -14.82 16.391 11.992 1 94.19 19 ASN B O 1
ATOM 1362 N N . GLY B 1 20 ? -13.219 15.102 11.266 1 91.81 20 GLY B N 1
ATOM 1363 C CA . GLY B 1 20 ? -12.188 16.078 11.594 1 91.81 20 GLY B CA 1
ATOM 1364 C C . GLY B 1 20 ? -12.07 17.188 10.57 1 91.81 20 GLY B C 1
ATOM 1365 O O . GLY B 1 20 ? -11.281 18.109 10.75 1 91.81 20 GLY B O 1
ATOM 1366 N N . GLY B 1 21 ? -12.82 17.109 9.469 1 91.94 21 GLY B N 1
ATOM 1367 C CA . GLY B 1 21 ? -12.703 18.109 8.414 1 91.94 21 GLY B CA 1
ATOM 1368 C C . GLY B 1 21 ? -11.406 18 7.641 1 91.94 21 GLY B C 1
ATOM 1369 O O . GLY B 1 21 ? -10.828 16.922 7.52 1 91.94 21 GLY B O 1
ATOM 1370 N N . ARG B 1 22 ? -11.047 19.078 6.945 1 95.12 22 ARG B N 1
ATOM 1371 C CA . ARG B 1 22 ? -9.836 19.141 6.129 1 95.12 22 ARG B CA 1
ATOM 1372 C C . ARG B 1 22 ? -8.922 20.281 6.594 1 95.12 22 ARG B C 1
ATOM 1374 O O . ARG B 1 22 ? -8.672 21.219 5.848 1 95.12 22 ARG B O 1
ATOM 1381 N N . PRO B 1 23 ? -8.406 20.172 7.836 1 95.81 23 PRO B N 1
ATOM 1382 C CA . PRO B 1 23 ? -7.621 21.281 8.391 1 95.81 23 PRO B CA 1
ATOM 1383 C C . PRO B 1 23 ? -6.273 21.453 7.691 1 95.81 23 PRO B C 1
ATOM 1385 O O . PRO B 1 23 ? -5.742 20.5 7.117 1 95.81 23 PRO B O 1
ATOM 1388 N N . GLU B 1 24 ? -5.73 22.609 7.785 1 96.19 24 GLU B N 1
ATOM 1389 C CA . GLU B 1 24 ? -4.387 22.859 7.27 1 96.19 24 GLU B CA 1
ATOM 1390 C C . GLU B 1 24 ? -3.324 22.203 8.141 1 96.19 24 GLU B C 1
ATOM 1392 O O . GLU B 1 24 ? -2.258 21.828 7.648 1 96.19 24 GLU B O 1
ATOM 1397 N N . ARG B 1 25 ? -3.697 22.141 9.398 1 94.56 25 ARG B N 1
ATOM 1398 C CA . ARG B 1 25 ? -2.83 21.5 10.391 1 94.56 25 ARG B CA 1
ATOM 1399 C C . ARG B 1 25 ? -3.648 20.781 11.461 1 94.56 25 ARG B C 1
ATOM 1401 O O . ARG B 1 25 ? -4.742 21.234 11.812 1 94.56 25 ARG B O 1
ATOM 1408 N N . ASP B 1 26 ? -3.16 19.641 11.891 1 89.19 26 ASP B N 1
ATOM 1409 C CA . ASP B 1 26 ? -3.777 18.969 13.031 1 89.19 26 ASP B CA 1
ATOM 1410 C C . ASP B 1 26 ? -2.719 18.406 13.977 1 89.19 26 ASP B C 1
ATOM 1412 O O . ASP B 1 26 ? -1.567 18.844 13.961 1 89.19 26 ASP B O 1
ATOM 1416 N N . ALA B 1 27 ? -3.123 17.547 14.914 1 87.62 27 ALA B N 1
ATOM 1417 C CA . ALA B 1 27 ? -2.211 17.016 15.922 1 87.62 27 ALA B CA 1
ATOM 1418 C C . ALA B 1 27 ? -1.142 16.125 15.289 1 87.62 27 ALA B C 1
ATOM 1420 O O . ALA B 1 27 ? -0.073 15.922 15.867 1 87.62 27 ALA B O 1
ATOM 1421 N N . TYR B 1 28 ? -1.37 15.773 14.031 1 90.38 28 TYR B N 1
ATOM 1422 C CA . TYR B 1 28 ? -0.501 14.75 13.461 1 90.38 28 TYR B CA 1
ATOM 1423 C C . TYR B 1 28 ? 0.419 15.344 12.406 1 90.38 28 TYR B C 1
ATOM 1425 O O . TYR B 1 28 ? 1.481 14.789 12.109 1 90.38 28 TYR B O 1
ATOM 1433 N N . GLY B 1 29 ? -0.008 16.438 11.812 1 94.81 29 GLY B N 1
ATOM 1434 C CA . GLY B 1 29 ? 0.827 16.969 10.75 1 94.81 29 GLY B CA 1
ATOM 1435 C C . GLY B 1 29 ? 0.238 18.203 10.086 1 94.81 29 GLY B C 1
ATOM 1436 O O . GLY B 1 29 ? -0.663 18.844 10.641 1 94.81 29 GLY B O 1
ATOM 1437 N N . VAL B 1 30 ? 0.923 18.578 8.984 1 97.62 30 VAL B N 1
ATOM 1438 C CA . VAL B 1 30 ? 0.521 19.75 8.219 1 97.62 30 VAL B CA 1
ATOM 1439 C C . VAL B 1 30 ? 0.168 19.344 6.793 1 97.62 30 VAL B C 1
ATOM 1441 O O . VAL B 1 30 ? 0.834 18.5 6.199 1 97.62 30 VAL B O 1
ATOM 1444 N N . ARG B 1 31 ? -0.922 20 6.27 1 98.12 31 ARG B N 1
ATOM 1445 C CA . ARG B 1 31 ? -1.383 19.641 4.934 1 98.12 31 ARG B CA 1
ATOM 1446 C C . ARG B 1 31 ? -0.433 20.188 3.867 1 98.12 31 ARG B C 1
ATOM 1448 O O . ARG B 1 31 ? -0.109 21.375 3.859 1 98.12 31 ARG B O 1
ATOM 1455 N N . ILE B 1 32 ? -0.056 19.328 2.977 1 98.62 32 ILE B N 1
ATOM 1456 C CA . ILE B 1 32 ? 0.874 19.75 1.936 1 98.62 32 ILE B CA 1
ATOM 1457 C C . ILE B 1 32 ? 0.197 19.656 0.57 1 98.62 32 ILE B C 1
ATOM 1459 O O . ILE B 1 32 ? 0.723 20.156 -0.427 1 98.62 32 ILE B O 1
ATOM 1463 N N . HIS B 1 33 ? -0.919 19.031 0.478 1 98 33 HIS B N 1
ATOM 1464 C CA . HIS B 1 33 ? -1.661 18.859 -0.766 1 98 33 HIS B CA 1
ATOM 1465 C C . HIS B 1 33 ? -3.16 18.766 -0.504 1 98 33 HIS B C 1
ATOM 1467 O O . HIS B 1 33 ? -3.59 18.141 0.47 1 98 33 HIS B O 1
ATOM 1473 N N . SER B 1 34 ? -3.939 19.406 -1.314 1 97.31 34 SER B N 1
ATOM 1474 C CA . SER B 1 34 ? -5.395 19.328 -1.346 1 97.31 34 SER B CA 1
ATOM 1475 C C . SER B 1 34 ? -5.91 19.141 -2.77 1 97.31 34 SER B C 1
ATOM 1477 O O . SER B 1 34 ? -5.938 20.094 -3.553 1 97.31 34 SER B O 1
ATOM 1479 N N . GLY B 1 35 ? -6.312 17.906 -3.045 1 96.38 35 GLY B N 1
ATOM 1480 C CA . GLY B 1 35 ? -6.766 17.594 -4.391 1 96.38 35 GLY B CA 1
ATOM 1481 C C . GLY B 1 35 ? -8.258 17.297 -4.465 1 96.38 35 GLY B C 1
ATOM 1482 O O . GLY B 1 35 ? -9 17.594 -3.527 1 96.38 35 GLY B O 1
ATOM 1483 N N . GLN B 1 36 ? -8.703 16.859 -5.625 1 96.94 36 GLN B N 1
ATOM 1484 C CA . GLN B 1 36 ? -10.102 16.5 -5.844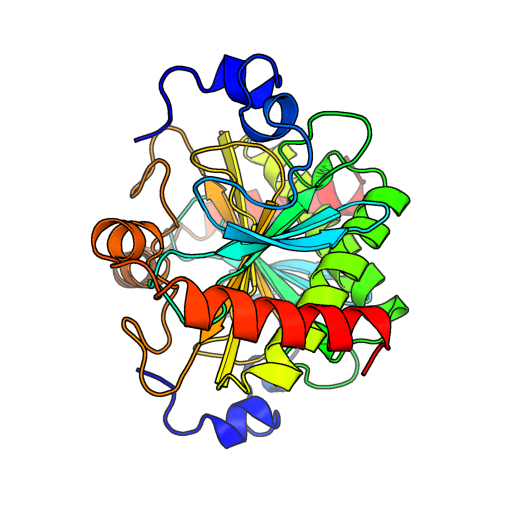 1 96.94 36 GLN B CA 1
ATOM 1485 C C . GLN B 1 36 ? -10.508 15.312 -4.98 1 96.94 36 GLN B C 1
ATOM 1487 O O . GLN B 1 36 ? -11.617 15.273 -4.449 1 96.94 36 GLN B O 1
ATOM 1492 N N . PHE B 1 37 ? -9.555 14.398 -4.734 1 97.81 37 PHE B N 1
ATOM 1493 C CA . PHE B 1 37 ? -9.922 13.141 -4.098 1 97.81 37 PHE B CA 1
ATOM 1494 C C . PHE B 1 37 ? -9.211 12.977 -2.758 1 97.81 37 PHE B C 1
ATOM 1496 O O . PHE B 1 37 ? -9.594 12.133 -1.943 1 97.81 37 PHE B O 1
ATOM 1503 N N . THR B 1 38 ? -8.148 13.758 -2.561 1 98.25 38 THR B N 1
ATOM 1504 C CA . THR B 1 38 ? -7.355 13.461 -1.374 1 98.25 38 THR B CA 1
ATOM 1505 C C . THR B 1 38 ? -6.82 14.742 -0.747 1 98.25 38 THR B C 1
ATOM 1507 O O . THR B 1 38 ? -6.762 15.789 -1.403 1 98.25 38 THR B O 1
ATOM 1510 N N . ASP B 1 39 ? -6.48 14.656 0.537 1 98.19 39 ASP B N 1
ATOM 1511 C CA . ASP B 1 39 ? -5.51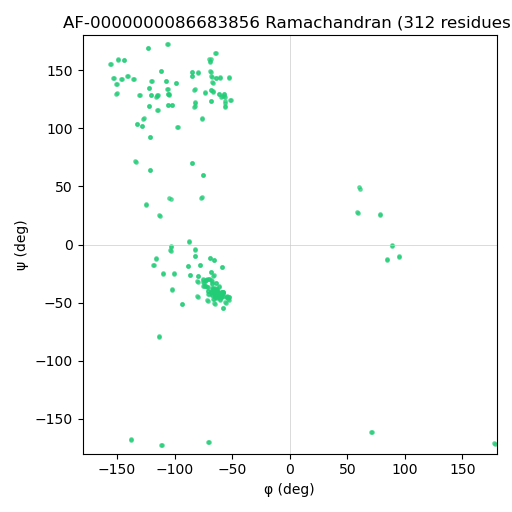6 15.516 1.218 1 98.19 39 ASP B CA 1
ATOM 1512 C C . ASP B 1 39 ? -4.262 14.734 1.602 1 98.19 39 ASP B C 1
ATOM 1514 O O . ASP B 1 39 ? -4.324 13.523 1.853 1 98.19 39 ASP B O 1
ATOM 1518 N N . ALA B 1 40 ? -3.186 15.414 1.617 1 98.69 40 ALA B N 1
ATOM 1519 C CA . ALA B 1 40 ? -1.948 14.812 2.111 1 98.69 40 ALA B CA 1
ATOM 1520 C C . ALA B 1 40 ? -1.376 15.617 3.275 1 98.69 40 ALA B C 1
ATOM 1522 O O . ALA B 1 40 ? -1.337 16.844 3.227 1 98.69 40 ALA B O 1
ATOM 1523 N N . TYR B 1 41 ? -0.968 14.93 4.309 1 98.06 41 TYR B N 1
ATOM 1524 C CA . TYR B 1 41 ? -0.415 15.57 5.5 1 98.06 41 TYR B CA 1
ATOM 1525 C C . TYR B 1 41 ? 0.992 15.062 5.789 1 98.06 41 TYR B C 1
ATOM 1527 O O . TYR B 1 41 ? 1.199 13.859 5.961 1 98.06 41 TYR B O 1
ATOM 1535 N N . LEU B 1 42 ? 1.963 15.953 5.785 1 98.25 42 LEU B N 1
ATOM 1536 C CA . LEU B 1 42 ? 3.287 15.625 6.301 1 98.25 42 LEU B CA 1
ATOM 1537 C C . LEU B 1 42 ? 3.248 15.43 7.812 1 98.25 42 LEU B C 1
ATOM 1539 O O . LEU B 1 42 ? 2.85 16.328 8.547 1 98.25 42 LEU B O 1
ATOM 1543 N N . GLN B 1 43 ? 3.67 14.328 8.25 1 95.38 43 GLN B N 1
ATOM 1544 C CA . GLN B 1 43 ? 3.49 13.961 9.648 1 95.38 43 GLN B CA 1
ATOM 1545 C C . GLN B 1 43 ? 4.609 14.531 10.516 1 95.38 43 GLN B C 1
ATOM 1547 O O . GLN B 1 43 ? 5.77 14.578 10.094 1 95.38 43 GLN B O 1
ATOM 1552 N N . ARG B 1 44 ? 4.234 14.82 11.727 1 93 44 ARG B N 1
ATOM 1553 C CA . ARG B 1 44 ? 5.203 15.375 12.672 1 93 44 ARG B CA 1
ATOM 1554 C C . ARG B 1 44 ? 5.969 14.266 13.383 1 93 44 ARG B C 1
ATOM 1556 O O . ARG B 1 44 ? 7.074 14.484 13.883 1 93 44 ARG B O 1
ATOM 1563 N N . ALA B 1 45 ? 5.324 13.141 13.461 1 84.75 45 ALA B N 1
ATOM 1564 C CA . ALA B 1 45 ? 6.004 12.031 14.125 1 84.75 45 ALA B CA 1
ATOM 1565 C C . ALA B 1 45 ? 7.348 11.734 13.461 1 84.75 45 ALA B C 1
ATOM 1567 O O . ALA B 1 45 ? 7.41 11.508 12.25 1 84.75 45 ALA B O 1
ATOM 1568 N N . GLY B 1 46 ? 8.336 11.812 14.234 1 84.44 46 GLY B N 1
ATOM 1569 C CA . GLY B 1 46 ? 9.68 11.586 13.719 1 84.44 46 GLY B CA 1
ATOM 1570 C C . GLY B 1 46 ? 9.992 10.117 13.492 1 84.44 46 GLY B C 1
ATOM 1571 O O . GLY B 1 46 ? 11.062 9.641 13.875 1 84.44 46 GLY B O 1
ATOM 1572 N N . VAL B 1 47 ? 9.031 9.367 12.961 1 81.94 47 VAL B N 1
ATOM 1573 C CA . VAL B 1 47 ? 9.234 7.945 12.703 1 81.94 47 VAL B CA 1
ATOM 1574 C C . VAL B 1 47 ? 10.18 7.766 11.516 1 81.94 47 VAL B C 1
ATOM 1576 O O . VAL B 1 47 ? 11.078 6.922 11.555 1 81.94 47 VAL B O 1
ATOM 1579 N N . GLN B 1 48 ? 9.914 8.477 10.469 1 88.25 48 GLN B N 1
ATOM 1580 C CA . GLN B 1 48 ? 10.703 8.539 9.242 1 88.25 48 GLN B CA 1
ATOM 1581 C C . GLN B 1 48 ? 10.562 9.898 8.57 1 88.25 48 GLN B C 1
ATOM 1583 O O . GLN B 1 48 ? 9.461 10.438 8.469 1 88.25 48 GLN B O 1
ATOM 1588 N N . ARG B 1 49 ? 11.742 10.383 8.289 1 91.25 49 ARG B N 1
ATOM 1589 C CA . ARG B 1 49 ? 11.695 11.688 7.625 1 91.25 49 ARG B CA 1
ATOM 1590 C C . ARG B 1 49 ? 10.867 11.617 6.348 1 91.25 49 ARG B C 1
ATOM 1592 O O . ARG B 1 49 ? 11.086 10.75 5.5 1 91.25 49 ARG B O 1
ATOM 1599 N N . GLY B 1 50 ? 9.891 12.586 6.23 1 96.19 50 GLY B N 1
ATOM 1600 C CA . GLY B 1 50 ? 9.062 12.664 5.039 1 96.19 50 GLY B CA 1
ATOM 1601 C C . GLY B 1 50 ? 7.809 11.82 5.121 1 96.19 50 GLY B C 1
ATOM 1602 O O . GLY B 1 50 ? 6.996 11.812 4.195 1 96.19 50 GLY B O 1
ATOM 1603 N N . TYR B 1 51 ? 7.613 11.094 6.246 1 96.06 51 TYR B N 1
ATOM 1604 C CA . TYR B 1 51 ? 6.402 10.297 6.418 1 96.06 51 TYR B CA 1
ATOM 1605 C C . TYR B 1 51 ? 5.156 11.133 6.16 1 96.06 51 TYR B C 1
ATOM 1607 O O . TYR B 1 51 ? 4.969 12.188 6.781 1 96.06 51 TYR B O 1
ATOM 1615 N N . THR B 1 52 ? 4.352 10.68 5.258 1 97.5 52 THR B N 1
ATOM 1616 C CA . THR B 1 52 ? 3.182 11.438 4.824 1 97.5 52 THR B CA 1
ATOM 1617 C C . THR B 1 52 ? 1.955 10.539 4.727 1 97.5 52 THR B C 1
ATOM 1619 O O . THR B 1 52 ? 2.057 9.391 4.281 1 97.5 52 THR B O 1
ATOM 1622 N N . LEU B 1 53 ? 0.804 11.094 5.105 1 97.19 53 LEU B N 1
ATOM 1623 C CA . LEU B 1 53 ? -0.479 10.43 4.922 1 97.19 53 LEU B CA 1
ATOM 1624 C C . LEU B 1 53 ? -1.258 11.055 3.77 1 97.19 53 LEU B C 1
ATOM 1626 O O . LEU B 1 53 ? -1.37 12.281 3.684 1 97.19 53 LEU B O 1
ATOM 1630 N N . VAL B 1 54 ? -1.711 10.242 2.877 1 98.69 54 VAL B N 1
ATOM 1631 C CA . VAL B 1 54 ? -2.654 10.672 1.853 1 98.69 54 VAL B CA 1
ATOM 1632 C C . VAL B 1 54 ? -4.047 10.141 2.174 1 98.69 54 VAL B C 1
ATOM 1634 O O . VAL B 1 54 ? -4.266 8.93 2.199 1 98.69 54 VAL B O 1
ATOM 1637 N N . ILE B 1 55 ? -5.023 11.016 2.363 1 98.5 55 ILE B N 1
ATOM 1638 C CA . ILE B 1 55 ? -6.32 10.68 2.938 1 98.5 55 ILE B CA 1
ATOM 1639 C C . ILE B 1 55 ? -7.418 10.898 1.897 1 98.5 55 ILE B C 1
ATOM 1641 O O . ILE B 1 55 ? -7.512 11.969 1.299 1 98.5 55 ILE B O 1
ATOM 1645 N N . TRP B 1 56 ? -8.227 9.938 1.672 1 98.75 56 TRP B N 1
ATOM 1646 C CA . TRP B 1 56 ? -9.398 10.047 0.809 1 98.75 56 TRP B CA 1
ATOM 1647 C C . TRP B 1 56 ? -10.352 11.125 1.317 1 98.75 56 TRP B C 1
ATOM 1649 O O . TRP B 1 56 ? -10.703 11.133 2.498 1 98.75 56 TRP B O 1
ATOM 1659 N N . ARG B 1 57 ? -10.711 12.047 0.432 1 97.25 57 ARG B N 1
ATOM 1660 C CA . ARG B 1 57 ? -11.633 13.117 0.778 1 97.25 57 ARG B CA 1
ATOM 1661 C C . ARG B 1 57 ? -12.828 13.148 -0.171 1 97.25 57 ARG B C 1
ATOM 1663 O O . ARG B 1 57 ? -13.43 14.195 -0.39 1 97.25 57 ARG B O 1
ATOM 1670 N N . GLY B 1 58 ? -13.344 12.125 -0.67 1 92.94 58 GLY B N 1
ATOM 1671 C CA . GLY B 1 58 ? -14.547 12.086 -1.481 1 92.94 58 GLY B CA 1
ATOM 1672 C C . GLY B 1 58 ? -15.812 12.367 -0.687 1 92.94 58 GLY B C 1
ATOM 1673 O O . GLY B 1 58 ? -15.742 12.805 0.463 1 92.94 58 GLY B O 1
ATOM 1674 N N . ASP B 1 59 ? -16.953 12.18 -1.209 1 92.81 59 ASP B N 1
ATOM 1675 C CA . ASP B 1 59 ? -18.234 12.641 -0.663 1 92.81 59 ASP B CA 1
ATOM 1676 C C . ASP B 1 59 ? -18.812 11.625 0.316 1 92.81 59 ASP B C 1
ATOM 1678 O O . ASP B 1 59 ? -19.906 11.828 0.858 1 92.81 59 ASP B O 1
ATOM 1682 N N . ARG B 1 60 ? -18.094 10.531 0.57 1 97.31 60 ARG B N 1
ATOM 1683 C CA . ARG B 1 60 ? -18.547 9.508 1.501 1 97.31 60 ARG B CA 1
ATOM 1684 C C . ARG B 1 60 ? -17.375 8.82 2.186 1 97.31 60 ARG B C 1
ATOM 1686 O O . ARG B 1 60 ? -16.234 8.906 1.711 1 97.31 60 ARG B O 1
ATOM 1693 N N . HIS B 1 61 ? -17.656 8.203 3.311 1 98.19 61 HIS B N 1
ATOM 1694 C CA . HIS B 1 61 ? -16.688 7.359 3.988 1 98.19 61 HIS B CA 1
ATOM 1695 C C . HIS B 1 61 ? -16.375 6.105 3.174 1 98.19 61 HIS B C 1
ATOM 1697 O O . HIS B 1 61 ? -17.297 5.445 2.68 1 98.19 61 HIS B O 1
ATOM 1703 N N . VAL B 1 62 ? -15.156 5.828 3.016 1 98.69 62 VAL B N 1
ATOM 1704 C CA . VAL B 1 62 ? -14.688 4.637 2.316 1 98.69 62 VAL B CA 1
ATOM 1705 C C . VAL B 1 62 ? -13.641 3.912 3.166 1 98.69 62 VAL B C 1
ATOM 1707 O O . VAL B 1 62 ? -12.695 4.531 3.662 1 98.69 62 VAL B O 1
ATOM 1710 N N . THR B 1 63 ? -13.82 2.676 3.371 1 98.44 63 THR B N 1
ATOM 1711 C CA . THR B 1 63 ? -12.875 1.857 4.125 1 98.44 63 THR B CA 1
ATOM 1712 C C . THR B 1 63 ? -11.875 1.183 3.191 1 98.44 63 THR B C 1
ATOM 1714 O O . THR B 1 63 ? -10.664 1.257 3.414 1 98.44 63 THR B O 1
ATOM 1717 N N . GLU B 1 64 ? -12.438 0.522 2.168 1 98.62 64 GLU B N 1
ATOM 1718 C CA . GLU B 1 64 ? -11.656 -0.236 1.193 1 98.62 64 GLU B CA 1
ATOM 1719 C C . GLU B 1 64 ? -11.586 0.496 -0.144 1 98.62 64 GLU B C 1
ATOM 1721 O O . GLU B 1 64 ? -12.602 0.971 -0.653 1 98.62 64 GLU B O 1
ATOM 1726 N N . PRO B 1 65 ? -10.344 0.536 -0.667 1 98.69 65 PRO B N 1
ATOM 1727 C CA . PRO B 1 65 ? -10.289 1.182 -1.979 1 98.69 65 PRO B CA 1
ATOM 1728 C C . PRO B 1 65 ? -11.18 0.494 -3.014 1 98.69 65 PRO B C 1
ATOM 1730 O O . PRO B 1 65 ? -11.539 1.102 -4.027 1 98.69 65 PRO B O 1
ATOM 1733 N N . THR B 1 66 ? -11.578 -0.733 -2.811 1 98.5 66 THR B N 1
ATOM 1734 C CA . THR B 1 66 ? -12.445 -1.464 -3.727 1 98.5 66 THR B CA 1
ATOM 1735 C C . THR B 1 66 ? -13.852 -0.883 -3.711 1 98.5 66 THR B C 1
ATOM 1737 O O . THR B 1 66 ? -14.672 -1.207 -4.574 1 98.5 66 THR B O 1
ATOM 1740 N N . GLU B 1 67 ? -14.203 -0.016 -2.795 1 98.38 67 GLU B N 1
ATOM 1741 C CA . GLU B 1 67 ? -15.508 0.632 -2.705 1 98.38 67 GLU B CA 1
ATOM 1742 C C . GLU B 1 67 ? -15.586 1.838 -3.637 1 98.38 67 GLU B C 1
ATOM 1744 O O . GLU B 1 67 ? -16.672 2.381 -3.861 1 98.38 67 GLU B O 1
ATOM 1749 N N . LEU B 1 68 ? -14.492 2.211 -4.172 1 98.38 68 LEU B N 1
ATOM 1750 C CA . LEU B 1 68 ? -14.461 3.357 -5.074 1 98.38 68 LEU B CA 1
ATOM 1751 C C . LEU B 1 68 ? -14.938 2.967 -6.469 1 98.38 68 LEU B C 1
ATOM 1753 O O . LEU B 1 68 ? -14.727 1.832 -6.906 1 98.38 68 LEU B O 1
ATOM 1757 N N . SER B 1 69 ? -15.578 3.951 -7.152 1 97.44 69 SER B N 1
ATOM 1758 C CA . SER B 1 69 ? -15.758 3.766 -8.586 1 97.44 69 SER B CA 1
ATOM 1759 C C . SER B 1 69 ? -14.414 3.738 -9.312 1 97.44 69 SER B C 1
ATOM 1761 O O . SER B 1 69 ? -13.391 4.125 -8.742 1 97.44 69 SER B O 1
ATOM 1763 N N . ASP B 1 70 ? -14.43 3.268 -10.531 1 95.94 70 ASP B N 1
ATOM 1764 C CA . ASP B 1 70 ? -13.188 3.229 -11.297 1 95.94 70 ASP B CA 1
ATOM 1765 C C . ASP B 1 70 ? -12.57 4.621 -11.422 1 95.94 70 ASP B C 1
ATOM 1767 O O . ASP B 1 70 ? -11.359 4.777 -11.289 1 95.94 70 ASP B O 1
ATOM 1771 N N . ALA B 1 71 ? -13.43 5.562 -11.633 1 96.5 71 ALA B N 1
ATOM 1772 C CA . ALA B 1 71 ? -12.953 6.934 -11.773 1 96.5 71 ALA B CA 1
ATOM 1773 C C . ALA B 1 71 ? -12.383 7.457 -10.461 1 96.5 71 ALA B C 1
ATOM 1775 O O . ALA B 1 71 ? -11.344 8.125 -10.453 1 96.5 71 ALA B O 1
ATOM 1776 N N . GLU B 1 72 ? -13.07 7.195 -9.344 1 97.81 72 GLU B N 1
ATOM 1777 C CA . GLU B 1 72 ? -12.594 7.609 -8.031 1 97.81 72 GLU B CA 1
ATOM 1778 C C . GLU B 1 72 ? -11.258 6.953 -7.691 1 97.81 72 GLU B C 1
ATOM 1780 O O . GLU B 1 72 ? -10.344 7.613 -7.184 1 97.81 72 GLU B O 1
ATOM 1785 N N . ALA B 1 73 ? -11.18 5.66 -8.016 1 98.06 73 ALA B N 1
ATOM 1786 C CA . ALA B 1 73 ? -9.953 4.926 -7.727 1 98.06 73 ALA B CA 1
ATOM 1787 C C . ALA B 1 73 ? -8.781 5.469 -8.539 1 98.06 73 ALA B C 1
ATOM 1789 O O . ALA B 1 73 ? -7.68 5.656 -8.008 1 98.06 73 ALA B O 1
ATOM 1790 N N . ALA B 1 74 ? -9.031 5.703 -9.773 1 97.31 74 ALA B N 1
ATOM 1791 C CA . ALA B 1 74 ? -7.992 6.277 -10.625 1 97.31 74 ALA B CA 1
ATOM 1792 C C . ALA B 1 74 ? -7.535 7.633 -10.094 1 97.31 74 ALA B C 1
ATOM 1794 O O . ALA B 1 74 ? -6.336 7.918 -10.062 1 97.31 74 ALA B O 1
ATOM 1795 N N . GLY B 1 75 ? -8.477 8.461 -9.719 1 97.62 75 GLY B N 1
ATOM 1796 C CA . GLY B 1 75 ? -8.148 9.766 -9.164 1 97.62 75 GLY B CA 1
ATOM 1797 C C . GLY B 1 75 ? -7.379 9.68 -7.859 1 97.62 75 GLY B C 1
ATOM 1798 O O . GLY B 1 75 ? -6.398 10.406 -7.664 1 97.62 75 GLY B O 1
ATOM 1799 N N . TYR B 1 76 ? -7.844 8.781 -6.957 1 98.5 76 TYR B N 1
ATOM 1800 C CA . TYR B 1 76 ? -7.176 8.586 -5.676 1 98.5 76 TYR B CA 1
ATOM 1801 C C . TYR B 1 76 ? -5.707 8.227 -5.879 1 98.5 76 TYR B C 1
ATOM 1803 O O . TYR B 1 76 ? -4.82 8.859 -5.301 1 98.5 76 TYR B O 1
ATOM 1811 N N . TRP B 1 77 ? -5.438 7.266 -6.723 1 98.44 77 TRP B N 1
ATOM 1812 C CA . TRP B 1 77 ? -4.078 6.77 -6.895 1 98.44 77 TRP B CA 1
ATOM 1813 C C . TRP B 1 77 ? -3.227 7.773 -7.668 1 98.44 77 TRP B C 1
ATOM 1815 O O . TRP B 1 77 ? -2.023 7.902 -7.418 1 98.44 77 TRP B O 1
ATOM 1825 N N . ALA B 1 78 ? -3.84 8.453 -8.617 1 98 78 ALA B N 1
ATOM 1826 C CA . ALA B 1 78 ? -3.102 9.508 -9.312 1 98 78 ALA B CA 1
ATOM 1827 C C . ALA B 1 78 ? -2.596 10.555 -8.328 1 98 78 ALA B C 1
ATOM 1829 O O . ALA B 1 78 ? -1.461 11.023 -8.445 1 98 78 ALA B O 1
ATOM 1830 N N . GLU B 1 79 ? -3.414 10.906 -7.387 1 98.19 79 GLU B N 1
ATOM 1831 C CA . GLU B 1 79 ? -3.008 11.922 -6.422 1 98.19 79 GLU B CA 1
ATOM 1832 C C . GLU B 1 79 ? -2.01 11.359 -5.414 1 98.19 79 GLU B C 1
ATOM 1834 O O . GLU B 1 79 ? -1.102 12.062 -4.969 1 98.19 79 GLU B O 1
ATOM 1839 N N . VAL B 1 80 ? -2.166 10.102 -5.039 1 98.81 80 VAL B N 1
ATOM 1840 C CA . VAL B 1 80 ? -1.146 9.445 -4.23 1 98.81 80 VAL B CA 1
ATOM 1841 C C . VAL B 1 80 ? 0.211 9.547 -4.926 1 98.81 80 VAL B C 1
ATOM 1843 O O . VAL B 1 80 ? 1.208 9.922 -4.301 1 98.81 80 VAL B O 1
ATOM 1846 N N . LEU B 1 81 ? 0.238 9.297 -6.238 1 98.56 81 LEU B N 1
ATOM 1847 C CA . LEU B 1 81 ? 1.495 9.289 -6.98 1 98.56 81 LEU B CA 1
ATOM 1848 C C . LEU B 1 81 ? 2.02 10.711 -7.164 1 98.56 81 LEU B C 1
ATOM 1850 O O . LEU B 1 81 ? 3.232 10.93 -7.199 1 98.56 81 LEU B O 1
ATOM 1854 N N . THR B 1 82 ? 1.098 11.664 -7.258 1 98.19 82 THR B N 1
ATOM 1855 C CA . THR B 1 82 ? 1.516 13.055 -7.309 1 98.19 82 THR B CA 1
ATOM 1856 C C . THR B 1 82 ? 2.287 13.438 -6.051 1 98.19 82 THR B C 1
ATOM 1858 O O . THR B 1 82 ? 3.361 14.039 -6.129 1 98.19 82 THR B O 1
ATOM 1861 N N . VAL B 1 83 ? 1.774 13.086 -4.93 1 98.69 83 VAL B N 1
ATOM 1862 C CA . VAL B 1 83 ? 2.436 13.367 -3.658 1 98.69 83 VAL B CA 1
ATOM 1863 C C . VAL B 1 83 ? 3.74 12.578 -3.566 1 98.69 83 VAL B C 1
ATOM 1865 O O . VAL B 1 83 ? 4.766 13.109 -3.139 1 98.69 83 VAL B O 1
ATOM 1868 N N . ALA B 1 84 ? 3.705 11.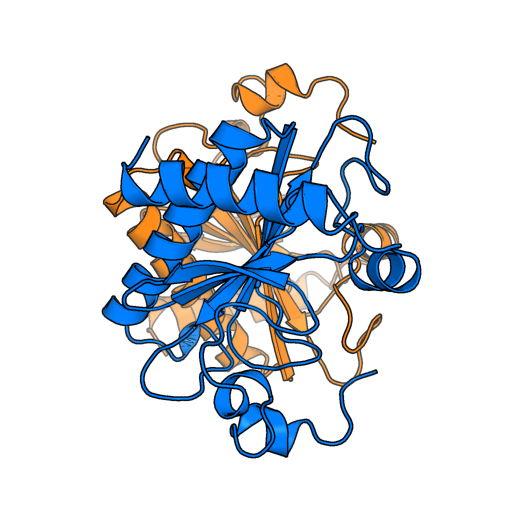352 -3.982 1 98.75 84 ALA B N 1
ATOM 1869 C CA . ALA B 1 84 ? 4.887 10.5 -3.963 1 98.75 84 ALA B CA 1
ATOM 1870 C C . ALA B 1 84 ? 6.023 11.109 -4.777 1 98.75 84 ALA B C 1
ATOM 1872 O O . ALA B 1 84 ? 7.176 11.125 -4.336 1 98.75 84 ALA B O 1
ATOM 1873 N N . ARG B 1 85 ? 5.715 11.609 -5.953 1 98.19 85 ARG B N 1
ATOM 1874 C CA . ARG B 1 85 ? 6.73 12.227 -6.801 1 98.19 85 ARG B CA 1
ATOM 1875 C C . ARG B 1 85 ? 7.379 13.414 -6.102 1 98.19 85 ARG B C 1
ATOM 1877 O O . ARG B 1 85 ? 8.594 13.602 -6.191 1 98.19 85 ARG B O 1
ATOM 1884 N N . ALA B 1 86 ? 6.574 14.18 -5.434 1 98.56 86 ALA B N 1
ATOM 1885 C CA . ALA B 1 86 ? 7.109 15.328 -4.707 1 98.56 86 ALA B CA 1
ATOM 1886 C C . ALA B 1 86 ? 8.039 14.875 -3.58 1 98.56 86 ALA B C 1
ATOM 1888 O O . ALA B 1 86 ? 9.094 15.477 -3.363 1 98.56 86 ALA B O 1
ATOM 1889 N N . LEU B 1 87 ? 7.629 13.852 -2.846 1 98.5 87 LEU B N 1
ATOM 1890 C CA . LEU B 1 87 ? 8.445 13.328 -1.754 1 98.5 87 LEU B CA 1
ATOM 1891 C C . LEU B 1 87 ? 9.773 12.797 -2.275 1 98.5 87 LEU B C 1
ATOM 1893 O O . LEU B 1 87 ? 10.828 13.047 -1.687 1 98.5 87 LEU B O 1
ATOM 1897 N N . ILE B 1 88 ? 9.703 12.086 -3.367 1 98.25 88 ILE B N 1
ATOM 1898 C CA . ILE B 1 88 ? 10.906 11.5 -3.943 1 98.25 88 ILE B CA 1
ATOM 1899 C C . ILE B 1 88 ? 11.852 12.609 -4.406 1 98.25 88 ILE B C 1
ATOM 190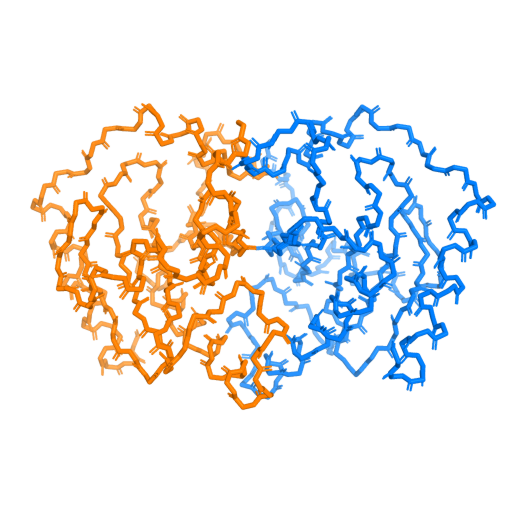1 O O . ILE B 1 88 ? 13.055 12.562 -4.141 1 98.25 88 ILE B O 1
ATOM 1905 N N . ALA B 1 89 ? 11.32 13.547 -5.039 1 97.56 89 ALA B N 1
ATOM 1906 C CA . ALA B 1 89 ? 12.133 14.656 -5.539 1 97.56 89 ALA B CA 1
ATOM 1907 C C . ALA B 1 89 ? 12.766 15.43 -4.391 1 97.56 89 ALA B C 1
ATOM 1909 O O . ALA B 1 89 ? 13.93 15.844 -4.48 1 97.56 89 ALA B O 1
ATOM 1910 N N . HIS B 1 90 ? 12.062 15.609 -3.33 1 97.69 90 HIS B N 1
ATOM 1911 C CA . HIS B 1 90 ? 12.523 16.438 -2.227 1 97.69 90 HIS B CA 1
ATOM 1912 C C . HIS B 1 90 ? 13.5 15.695 -1.337 1 97.69 90 HIS B C 1
ATOM 1914 O O . HIS B 1 90 ? 14.539 16.234 -0.944 1 97.69 90 HIS B O 1
ATOM 1920 N N . TYR B 1 91 ? 13.188 14.43 -1.01 1 97.5 91 TYR B N 1
ATOM 1921 C CA . TYR B 1 91 ? 13.93 13.734 0.036 1 97.5 91 TYR B CA 1
ATOM 1922 C C . TYR B 1 91 ? 14.969 12.789 -0.565 1 97.5 91 TYR B C 1
ATOM 1924 O O . TYR B 1 91 ? 15.914 12.383 0.115 1 97.5 91 TYR B O 1
ATOM 1932 N N . GLY B 1 92 ? 14.758 12.336 -1.79 1 97.5 92 GLY B N 1
ATOM 1933 C CA . GLY B 1 92 ? 15.695 11.422 -2.43 1 97.5 92 GLY B CA 1
ATOM 1934 C C . GLY B 1 92 ? 15.867 10.117 -1.672 1 97.5 92 GLY B C 1
ATOM 1935 O O . GLY B 1 92 ? 16.984 9.703 -1.389 1 97.5 92 GLY B O 1
ATOM 1936 N N . PRO B 1 93 ? 14.805 9.484 -1.309 1 97.81 93 PRO B N 1
ATOM 1937 C CA . PRO B 1 93 ? 14.938 8.227 -0.578 1 97.81 93 PRO B CA 1
ATOM 1938 C C . PRO B 1 93 ? 15.469 7.09 -1.453 1 97.81 93 PRO B C 1
ATOM 1940 O O . PRO B 1 93 ? 15.438 7.188 -2.682 1 97.81 93 PRO B O 1
ATOM 1943 N N . LEU B 1 94 ? 16.016 6.062 -0.774 1 97.31 94 LEU B N 1
ATOM 1944 C CA . LEU B 1 94 ? 16.391 4.836 -1.47 1 97.31 94 LEU B CA 1
ATOM 1945 C C . LEU B 1 94 ? 15.172 4.164 -2.09 1 97.31 94 LEU B C 1
ATOM 1947 O O . LEU B 1 94 ? 15.25 3.621 -3.193 1 97.31 94 LEU B O 1
ATOM 1951 N N . LYS B 1 95 ? 14.07 4.152 -1.359 1 97.5 95 LYS B N 1
ATOM 1952 C CA . LYS B 1 95 ? 12.797 3.545 -1.731 1 97.5 95 LYS B CA 1
ATOM 1953 C C . LYS B 1 95 ? 11.633 4.242 -1.034 1 97.5 95 LYS B C 1
ATOM 1955 O O . LYS B 1 95 ? 11.734 4.617 0.136 1 97.5 95 LYS B O 1
ATOM 1960 N N . LEU B 1 96 ? 10.562 4.359 -1.733 1 97.94 96 LEU B N 1
ATOM 1961 C CA . LEU B 1 96 ? 9.344 4.812 -1.077 1 97.94 96 LEU B CA 1
ATOM 1962 C C . LEU B 1 96 ? 8.367 3.658 -0.887 1 97.94 96 LEU B C 1
ATOM 1964 O O . LEU B 1 96 ? 8.094 2.906 -1.827 1 97.94 96 LEU B O 1
ATOM 1968 N N . ASN B 1 97 ? 7.867 3.486 0.311 1 96.5 97 ASN B N 1
ATOM 1969 C CA . ASN B 1 97 ? 6.852 2.477 0.587 1 96.5 97 ASN B CA 1
ATOM 1970 C C . ASN B 1 97 ? 5.453 3.086 0.625 1 96.5 97 ASN B C 1
ATOM 1972 O O . ASN B 1 97 ? 5.266 4.195 1.127 1 96.5 97 ASN B O 1
ATOM 1976 N N . TYR B 1 98 ? 4.52 2.426 0.07 1 97.19 98 TYR B N 1
ATOM 1977 C CA . TYR B 1 98 ? 3.104 2.77 0.046 1 97.19 98 TYR B CA 1
ATOM 1978 C C . TYR B 1 98 ? 2.279 1.74 0.812 1 97.19 98 TYR B C 1
ATOM 1980 O O . TYR B 1 98 ? 2.234 0.567 0.434 1 97.19 98 TYR B O 1
ATOM 1988 N N . GLU B 1 99 ? 1.673 2.172 1.88 1 95.75 99 GLU B N 1
ATOM 1989 C CA . GLU B 1 99 ? 0.904 1.238 2.697 1 95.75 99 GLU B CA 1
ATOM 1990 C C . GLU B 1 99 ? -0.518 1.743 2.922 1 95.75 99 GLU B C 1
ATOM 1992 O O . GLU B 1 99 ? -0.728 2.73 3.629 1 95.75 99 GLU B O 1
ATOM 1997 N N . THR B 1 100 ? -1.449 1.101 2.295 1 96.94 100 THR B N 1
ATOM 1998 C CA . THR B 1 100 ? -2.869 1.349 2.512 1 96.94 100 THR B CA 1
ATOM 1999 C C . THR B 1 100 ? -3.455 0.328 3.482 1 96.94 100 THR B C 1
ATOM 2001 O O . THR B 1 100 ? -3.779 -0.795 3.092 1 96.94 100 THR B O 1
ATOM 2004 N N . LEU B 1 101 ? -3.617 0.779 4.711 1 94.81 101 LEU B N 1
ATOM 2005 C CA . LEU B 1 101 ? -3.904 -0.178 5.773 1 94.81 101 LEU B CA 1
ATOM 2006 C C . LEU B 1 101 ? -5.312 0.028 6.32 1 94.81 101 LEU B C 1
ATOM 2008 O O . LEU B 1 101 ? -6.262 -0.614 5.867 1 94.81 101 LEU B O 1
ATOM 2012 N N . GLY B 1 102 ? -5.445 1.038 7.18 1 95.38 102 GLY B N 1
ATOM 2013 C CA . GLY B 1 102 ? -6.746 1.31 7.77 1 95.38 102 GLY B CA 1
ATOM 2014 C C . GLY B 1 102 ? -7.094 0.37 8.906 1 95.38 102 GLY B C 1
ATOM 2015 O O . GLY B 1 102 ? -8.266 0.119 9.18 1 95.38 102 GLY B O 1
ATOM 2016 N N . ASN B 1 103 ? -6.102 -0.191 9.586 1 94 103 ASN B N 1
ATOM 2017 C CA . ASN B 1 103 ? -6.332 -1.195 10.617 1 94 103 ASN B CA 1
ATOM 2018 C C . ASN B 1 103 ? -6.859 -0.564 11.906 1 94 103 ASN B C 1
ATOM 2020 O O . ASN B 1 103 ? -7.613 -1.196 12.648 1 94 103 ASN B O 1
ATOM 2024 N N . THR B 1 104 ? -6.461 0.654 12.211 1 92.69 104 THR B N 1
ATOM 2025 C CA . THR B 1 104 ? -6.902 1.35 13.414 1 92.69 104 THR B CA 1
ATOM 2026 C C . THR B 1 104 ? -7.98 2.379 13.078 1 92.69 104 THR B C 1
ATOM 2028 O O . THR B 1 104 ? -8.922 2.572 13.852 1 92.69 104 THR B O 1
ATOM 2031 N N . VAL B 1 105 ? -7.832 3.033 12.016 1 95 105 VAL B N 1
ATOM 2032 C CA . VAL B 1 105 ? -8.812 3.977 11.484 1 95 105 VAL B CA 1
ATOM 2033 C C . VAL B 1 105 ? -9.242 3.537 10.086 1 95 105 VAL B C 1
ATOM 2035 O O . VAL B 1 105 ? -8.641 3.934 9.094 1 95 105 VAL B O 1
ATOM 2038 N N . PRO B 1 106 ? -10.312 2.777 10.062 1 97.69 106 PRO B N 1
ATOM 2039 C CA . PRO B 1 106 ? -10.734 2.254 8.758 1 97.69 106 PRO B CA 1
ATOM 2040 C C . PRO B 1 106 ? -11.406 3.311 7.887 1 97.69 106 PRO B C 1
ATOM 2042 O O . PRO B 1 106 ? -12.586 3.182 7.551 1 97.69 106 PRO B O 1
ATOM 2045 N N . HIS B 1 107 ? -10.781 4.301 7.582 1 98.5 107 HIS B N 1
ATOM 2046 C CA . HIS B 1 107 ? -10.969 5.301 6.535 1 98.5 107 HIS B CA 1
ATOM 2047 C C . HIS B 1 107 ? -9.82 5.266 5.531 1 98.5 107 HIS B C 1
ATOM 2049 O O . HIS B 1 107 ? -8.648 5.277 5.914 1 98.5 107 HIS B O 1
ATOM 2055 N N . LEU B 1 108 ? -10.164 5.184 4.281 1 98.75 108 LEU B N 1
ATOM 2056 C CA . LEU B 1 108 ? -9.156 4.98 3.244 1 98.75 108 LEU B CA 1
ATOM 2057 C C . LEU B 1 108 ? -8.086 6.062 3.303 1 98.75 108 LEU B C 1
ATOM 2059 O O . LEU B 1 108 ? -8.398 7.254 3.186 1 98.75 108 LEU B O 1
ATOM 2063 N N . HIS B 1 109 ? -6.895 5.648 3.535 1 98.38 109 HIS B N 1
ATOM 2064 C CA . HIS B 1 109 ? -5.699 6.477 3.447 1 98.38 109 HIS B CA 1
ATOM 2065 C C . HIS B 1 109 ? -4.457 5.629 3.186 1 98.38 109 HIS B C 1
ATOM 2067 O O . HIS B 1 109 ? -4.449 4.43 3.477 1 98.38 109 HIS B O 1
ATOM 2073 N N . THR B 1 110 ? -3.494 6.223 2.627 1 98 110 THR B N 1
ATOM 2074 C CA . THR B 1 110 ? -2.238 5.559 2.297 1 98 110 THR B CA 1
ATOM 2075 C C . THR B 1 110 ? -1.065 6.234 3.004 1 98 110 THR B C 1
ATOM 2077 O O . THR B 1 110 ? -0.926 7.461 2.955 1 98 110 THR B O 1
ATOM 2080 N N . HIS B 1 111 ? -0.283 5.426 3.672 1 96.75 111 HIS B N 1
ATOM 2081 C CA . HIS B 1 111 ? 0.977 5.875 4.254 1 96.75 111 HIS B CA 1
ATOM 2082 C C . HIS B 1 111 ? 2.092 5.883 3.213 1 96.75 111 HIS B C 1
ATOM 2084 O O . HIS B 1 111 ? 2.357 4.859 2.574 1 96.75 111 HIS B O 1
ATOM 2090 N N . LEU B 1 112 ? 2.656 6.98 3.025 1 97.75 112 LEU B N 1
ATOM 2091 C CA . LEU B 1 112 ? 3.881 7.098 2.24 1 97.75 112 LEU B CA 1
ATOM 2092 C C . LEU B 1 112 ? 5.098 7.242 3.148 1 97.75 112 LEU B C 1
ATOM 2094 O O . LEU B 1 112 ? 5.184 8.188 3.932 1 97.75 112 LEU B O 1
ATOM 2098 N N . ILE B 1 113 ? 6.027 6.305 3.035 1 95.88 113 ILE B N 1
ATOM 2099 C CA . ILE B 1 113 ? 7.145 6.242 3.971 1 95.88 113 ILE B CA 1
ATOM 2100 C C . ILE B 1 113 ? 8.461 6.188 3.199 1 95.88 113 ILE B C 1
ATOM 2102 O O . ILE B 1 113 ? 8.891 5.117 2.768 1 95.88 113 ILE B O 1
ATOM 2106 N N . PRO B 1 114 ? 9.148 7.293 3.109 1 96.75 114 PRO B N 1
ATOM 2107 C CA . PRO B 1 114 ? 10.492 7.25 2.52 1 96.75 114 PRO B CA 1
ATOM 2108 C C . PRO B 1 114 ? 11.453 6.371 3.309 1 96.75 114 PRO B C 1
ATOM 2110 O O . PRO B 1 114 ? 11.555 6.496 4.531 1 96.75 114 PRO B O 1
ATOM 2113 N N . ARG B 1 115 ? 12.102 5.5 2.596 1 95.62 115 ARG B N 1
ATOM 2114 C CA . ARG B 1 115 ? 13.102 4.613 3.191 1 95.62 115 ARG B CA 1
ATOM 2115 C C . ARG B 1 115 ? 14.508 5.023 2.781 1 95.62 115 ARG B C 1
ATOM 2117 O O . ARG B 1 115 ? 14.75 5.375 1.626 1 95.62 115 ARG B O 1
ATOM 2124 N N . TYR B 1 116 ? 15.375 4.922 3.752 1 95.62 116 TYR B N 1
ATOM 2125 C CA . TYR B 1 116 ? 16.75 5.379 3.543 1 95.62 116 TYR B CA 1
ATOM 2126 C C . TYR B 1 116 ? 17.734 4.254 3.803 1 95.62 116 TYR B C 1
ATOM 2128 O O . TYR B 1 116 ? 17.359 3.193 4.309 1 95.62 116 TYR B O 1
ATOM 2136 N N . ILE B 1 117 ? 18.969 4.555 3.396 1 94.12 117 ILE B N 1
ATOM 2137 C CA . ILE B 1 117 ? 20 3.562 3.666 1 94.12 117 ILE B CA 1
ATOM 2138 C C . ILE B 1 117 ? 20.078 3.287 5.164 1 94.12 117 ILE B C 1
ATOM 2140 O O . ILE B 1 117 ? 20.062 2.129 5.59 1 94.12 117 ILE B O 1
ATOM 2144 N N . ALA B 1 118 ? 20.266 4.418 5.895 1 90.5 118 ALA B N 1
ATOM 2145 C CA . ALA B 1 118 ? 20.109 4.285 7.34 1 90.5 118 ALA B CA 1
ATOM 2146 C C . ALA B 1 118 ? 18.625 4.195 7.727 1 90.5 118 ALA B C 1
ATOM 2148 O O . ALA B 1 118 ? 17.875 5.152 7.535 1 90.5 118 ALA B O 1
ATOM 2149 N N . ASP B 1 119 ? 18.156 3.088 8.117 1 88.31 119 ASP B N 1
ATOM 2150 C CA . ASP B 1 119 ? 16.75 2.783 8.344 1 88.31 119 ASP B CA 1
ATOM 2151 C C . ASP B 1 119 ? 16.562 1.918 9.594 1 88.31 119 ASP B C 1
ATOM 2153 O O . ASP B 1 119 ? 17.438 1.102 9.914 1 88.31 119 ASP B O 1
ATOM 2157 N N . PRO B 1 120 ? 15.484 2.076 10.383 1 82.69 120 PRO B N 1
ATOM 2158 C CA . PRO B 1 120 ? 15.258 1.244 11.562 1 82.69 120 PRO B CA 1
ATOM 2159 C C . PRO B 1 120 ? 15.117 -0.238 11.219 1 82.69 120 PRO B C 1
ATOM 2161 O O . PRO B 1 120 ? 15.477 -1.098 12.031 1 82.69 120 PRO B O 1
ATOM 2164 N N . VAL B 1 121 ? 14.469 -0.558 10.031 1 83.12 121 VAL B N 1
ATOM 2165 C CA . VAL B 1 121 ? 14.305 -1.932 9.57 1 83.12 121 VAL B CA 1
ATOM 2166 C C . VAL B 1 121 ? 14.664 -2.025 8.094 1 83.12 121 VAL B C 1
ATOM 2168 O O . VAL B 1 121 ? 13.797 -2.262 7.246 1 83.12 121 VAL B O 1
ATOM 2171 N N . PRO B 1 122 ? 15.891 -1.917 7.84 1 84.44 122 PRO B N 1
ATOM 2172 C CA . PRO B 1 122 ? 16.312 -1.931 6.438 1 84.44 122 PRO B CA 1
ATOM 2173 C C . PRO B 1 122 ? 15.859 -3.191 5.699 1 84.44 122 PRO B C 1
ATOM 2175 O O . PRO B 1 122 ? 16.031 -4.301 6.203 1 84.44 122 PRO B O 1
ATOM 2178 N N . GLY B 1 123 ? 15.234 -2.906 4.605 1 79.69 123 GLY B N 1
ATOM 2179 C CA . GLY B 1 123 ? 14.812 -4.02 3.771 1 79.69 123 GLY B CA 1
ATOM 2180 C C . GLY B 1 123 ? 13.484 -4.621 4.203 1 79.69 123 GLY B C 1
ATOM 2181 O O . GLY B 1 123 ? 12.891 -5.418 3.473 1 79.69 123 GLY B O 1
ATOM 2182 N N . GLY B 1 124 ? 13.023 -4.27 5.375 1 80 124 GLY B N 1
ATOM 2183 C CA . GLY B 1 124 ? 11.773 -4.801 5.895 1 80 124 GLY B CA 1
ATOM 2184 C C . GLY B 1 124 ? 10.641 -3.799 5.855 1 80 124 GLY B C 1
ATOM 2185 O O . GLY B 1 124 ? 10.828 -2.646 5.465 1 80 124 GLY B O 1
ATOM 2186 N N . PRO B 1 125 ? 9.453 -4.34 6.18 1 78.19 125 PRO B N 1
ATOM 2187 C CA . PRO B 1 125 ? 8.352 -3.385 6.312 1 78.19 125 PRO B CA 1
ATOM 2188 C C . PRO B 1 125 ? 8.562 -2.389 7.449 1 78.19 125 PRO B C 1
ATOM 2190 O O . PRO B 1 125 ? 9.141 -2.736 8.477 1 78.19 125 PRO B O 1
ATOM 2193 N N . PHE B 1 126 ? 8.133 -1.211 7.184 1 73.94 126 PHE B N 1
ATOM 2194 C CA . PHE B 1 126 ? 8.32 -0.198 8.219 1 73.94 126 PHE B CA 1
ATOM 2195 C C . PHE B 1 126 ? 7.434 -0.492 9.422 1 73.94 126 PHE B C 1
ATOM 2197 O O . PHE B 1 126 ? 6.25 -0.798 9.273 1 73.94 126 PHE B O 1
ATOM 2204 N N . PRO B 1 127 ? 8.023 -0.418 10.508 1 70.19 127 PRO B N 1
ATOM 2205 C CA . PRO B 1 127 ? 7.293 -0.727 11.734 1 70.19 127 PRO B CA 1
ATOM 2206 C C . PRO B 1 127 ? 6.523 0.475 12.281 1 70.19 127 PRO B C 1
ATOM 2208 O O . PRO B 1 127 ? 6.852 0.984 13.359 1 70.19 127 PRO B O 1
ATOM 2211 N N . LEU B 1 128 ? 5.59 0.848 11.68 1 68.19 128 LEU B N 1
ATOM 2212 C CA . LEU B 1 128 ? 4.883 2.096 11.953 1 68.19 128 LEU B CA 1
ATOM 2213 C C . LEU B 1 128 ? 4.488 2.186 13.422 1 68.19 128 LEU B C 1
ATOM 2215 O O . LEU B 1 128 ? 4.758 3.191 14.078 1 68.19 128 LEU B O 1
ATOM 2219 N N . ALA B 1 129 ? 3.936 1.165 13.898 1 60.69 129 ALA B N 1
ATOM 2220 C CA . ALA B 1 129 ? 3.422 1.239 15.266 1 60.69 129 ALA B CA 1
ATOM 2221 C C . ALA B 1 129 ? 4.555 1.438 16.266 1 60.69 129 ALA B C 1
ATOM 2223 O O . ALA B 1 129 ? 4.492 2.33 17.125 1 60.69 129 ALA B O 1
ATOM 2224 N N . ALA B 1 130 ? 5.43 0.66 16.141 1 55.16 130 ALA B N 1
ATOM 2225 C CA . ALA B 1 130 ? 6.547 0.739 17.078 1 55.16 130 ALA B CA 1
ATOM 2226 C C . ALA B 1 130 ? 7.297 2.059 16.922 1 55.16 130 ALA B C 1
ATOM 2228 O O . ALA B 1 130 ? 7.652 2.697 17.922 1 55.16 130 ALA B O 1
ATOM 2229 N N . ALA B 1 131 ? 7.359 2.367 15.805 1 62.84 131 ALA B N 1
ATOM 2230 C CA . ALA B 1 131 ? 8.086 3.604 15.523 1 62.84 131 ALA B CA 1
ATOM 2231 C C . ALA B 1 131 ? 7.301 4.824 15.992 1 62.84 131 ALA B C 1
ATOM 2233 O O . ALA B 1 131 ? 7.875 5.762 16.547 1 62.84 131 ALA B O 1
ATOM 2234 N N . ALA B 1 132 ? 6.066 4.699 15.836 1 64.25 132 ALA B N 1
ATOM 2235 C CA . ALA B 1 132 ? 5.238 5.832 16.234 1 64.25 132 ALA B CA 1
ATOM 2236 C C . ALA B 1 132 ? 5.281 6.027 17.75 1 64.25 132 ALA B C 1
ATOM 2238 O O . ALA B 1 132 ? 5.348 7.16 18.234 1 64.25 132 ALA B O 1
ATOM 2239 N N . ALA B 1 133 ? 5.316 4.949 18.391 1 62.84 133 ALA B N 1
ATOM 2240 C CA . ALA B 1 133 ? 5.328 5.004 19.844 1 62.84 133 ALA B CA 1
ATOM 2241 C C . ALA B 1 133 ? 6.621 5.625 20.375 1 62.84 133 ALA B C 1
ATOM 2243 O O . ALA B 1 133 ? 6.617 6.32 21.391 1 62.84 133 ALA B O 1
ATOM 2244 N N . ALA B 1 134 ? 7.543 5.496 19.656 1 65.88 134 ALA B N 1
ATOM 2245 C CA . ALA B 1 134 ? 8.852 5.906 20.141 1 65.88 134 ALA B CA 1
ATOM 2246 C C . ALA B 1 134 ? 9.273 7.246 19.547 1 65.88 134 ALA B C 1
ATOM 2248 O O . ALA B 1 134 ? 10.227 7.875 20.016 1 65.88 134 ALA B O 1
ATOM 2249 N N . ALA B 1 135 ? 8.469 7.629 18.703 1 70.94 135 ALA B N 1
ATOM 2250 C CA . ALA B 1 135 ? 8.984 8.711 17.875 1 70.94 135 ALA B CA 1
ATOM 2251 C C . ALA B 1 135 ? 8.836 10.062 18.578 1 70.94 135 ALA B C 1
ATOM 2253 O O . ALA B 1 135 ? 7.777 10.359 19.125 1 70.94 135 ALA B O 1
ATOM 2254 N N . LEU B 1 136 ? 9.891 10.828 18.547 1 78.38 136 LEU B N 1
ATOM 2255 C CA . LEU B 1 136 ? 9.82 12.242 18.922 1 78.38 136 LEU B CA 1
ATOM 2256 C C . LEU B 1 136 ? 9.375 13.086 17.734 1 78.38 136 LEU B C 1
ATOM 2258 O O . LEU B 1 136 ? 9.727 12.805 16.594 1 78.38 136 LEU B O 1
ATOM 2262 N N . PRO B 1 137 ? 8.641 14.086 18.094 1 88.25 137 PRO B N 1
ATOM 2263 C CA . PRO B 1 137 ? 8.203 14.945 16.984 1 88.25 137 PRO B CA 1
ATOM 2264 C C . PRO B 1 137 ? 9.352 15.71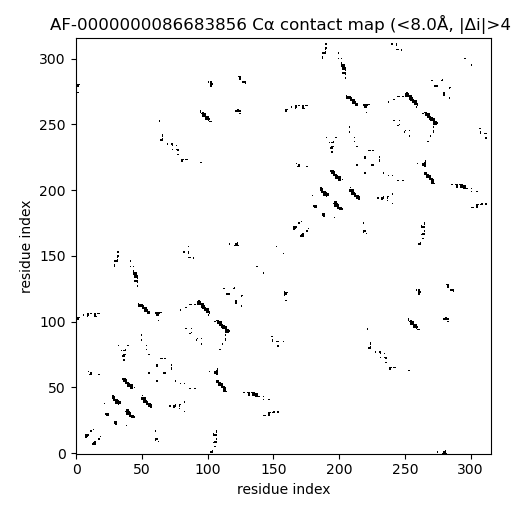9 16.359 1 88.25 137 PRO B C 1
ATOM 2266 O O . PRO B 1 137 ? 10.312 16.078 17.031 1 88.25 137 PRO B O 1
ATOM 2269 N N . ILE B 1 138 ? 9.203 15.867 15.047 1 90.81 138 ILE B N 1
ATOM 2270 C CA . ILE B 1 138 ? 10.109 16.766 14.352 1 90.81 138 ILE B CA 1
ATOM 2271 C C . ILE B 1 138 ? 9.859 18.203 14.797 1 90.81 138 ILE B C 1
ATOM 2273 O O . ILE B 1 138 ? 8.719 18.594 15.039 1 90.81 138 ILE B O 1
ATOM 2277 N N . PRO B 1 139 ? 10.945 18.984 14.992 1 93 139 PRO B N 1
ATOM 2278 C CA . PRO B 1 139 ? 10.734 20.391 15.367 1 93 139 PRO B CA 1
ATOM 2279 C C . PRO B 1 139 ? 9.805 21.125 14.414 1 93 139 PRO B C 1
ATOM 2281 O O . PRO B 1 139 ? 9.867 20.906 13.195 1 93 139 PRO B O 1
ATOM 2284 N N . ASP B 1 140 ? 9.016 22 14.977 1 93.56 140 ASP B N 1
ATOM 2285 C CA . ASP B 1 140 ? 7.988 22.703 14.211 1 93.56 140 ASP B CA 1
ATOM 2286 C C . ASP B 1 140 ? 8.609 23.484 13.047 1 93.56 140 ASP B C 1
ATOM 2288 O O . ASP B 1 140 ? 8.055 23.5 11.945 1 93.56 140 ASP B O 1
ATOM 2292 N N . GLU B 1 141 ? 9.688 24.078 13.344 1 95.62 141 GLU B N 1
ATOM 2293 C CA . GLU B 1 141 ? 10.336 24.875 12.305 1 95.62 141 GLU B CA 1
ATOM 2294 C C . GLU B 1 141 ? 10.75 24.016 11.125 1 95.62 141 GLU B C 1
ATOM 2296 O O . GLU B 1 141 ? 10.562 24.406 9.969 1 95.62 141 GLU B O 1
ATOM 2301 N N . GLN B 1 142 ? 11.25 22.875 11.414 1 95.5 142 GLN B N 1
ATOM 2302 C CA . GLN B 1 142 ? 11.641 21.953 10.359 1 95.5 142 GLN B CA 1
ATOM 2303 C C . GLN B 1 142 ? 10.422 21.453 9.586 1 95.5 142 GLN B C 1
ATOM 2305 O O . GLN B 1 142 ? 10.445 21.391 8.352 1 95.5 142 GLN B O 1
ATOM 2310 N N . LEU B 1 143 ? 9.43 21.062 10.297 1 96.31 143 LEU B N 1
ATOM 2311 C CA . LEU B 1 143 ? 8.195 20.594 9.688 1 96.31 143 LEU B CA 1
ATOM 2312 C C . LEU B 1 143 ? 7.625 21.625 8.727 1 96.31 143 LEU B C 1
ATOM 2314 O O . LEU B 1 143 ? 7.262 21.312 7.594 1 96.31 143 LEU B O 1
ATOM 2318 N N . GLU B 1 144 ? 7.602 22.828 9.148 1 96.19 144 GLU B N 1
ATOM 2319 C CA . GLU B 1 144 ? 7.023 23.906 8.344 1 96.19 144 GLU B CA 1
ATOM 2320 C C . GLU B 1 144 ? 7.871 24.188 7.113 1 96.19 144 GLU B C 1
ATOM 2322 O O . GLU B 1 144 ? 7.34 24.469 6.035 1 96.19 144 GLU B O 1
ATOM 2327 N N . ALA B 1 145 ? 9.156 24.172 7.312 1 97.56 145 ALA B N 1
ATOM 2328 C CA . ALA B 1 145 ? 10.047 24.422 6.184 1 97.56 145 ALA B CA 1
ATOM 2329 C C . ALA B 1 145 ? 9.906 23.344 5.117 1 97.56 145 ALA B C 1
ATOM 2331 O O . ALA B 1 145 ? 9.82 23.656 3.926 1 97.56 145 ALA B O 1
ATOM 2332 N N . GLU B 1 146 ? 9.875 22.141 5.527 1 97.44 146 GLU B N 1
ATOM 2333 C CA . GLU B 1 146 ? 9.734 21.031 4.594 1 97.44 146 GLU B CA 1
ATOM 2334 C C . GLU B 1 146 ? 8.359 21.031 3.928 1 97.44 146 GLU B C 1
ATOM 2336 O O . GLU B 1 146 ? 8.242 20.766 2.732 1 97.44 146 GLU B O 1
ATOM 2341 N N . ALA B 1 147 ? 7.371 21.359 4.707 1 98.19 147 ALA B N 1
ATOM 2342 C CA . ALA B 1 147 ? 6.023 21.453 4.152 1 98.19 147 ALA B CA 1
ATOM 2343 C C . ALA B 1 147 ? 5.949 22.531 3.072 1 98.19 147 ALA B C 1
ATOM 2345 O O . ALA B 1 147 ? 5.312 22.328 2.033 1 98.19 147 ALA B O 1
ATOM 2346 N N . ALA B 1 148 ? 6.543 23.641 3.342 1 97.81 148 ALA B N 1
ATOM 2347 C CA . ALA B 1 148 ? 6.543 24.734 2.375 1 97.81 148 ALA B CA 1
ATOM 2348 C C . ALA B 1 148 ? 7.223 24.312 1.073 1 97.81 148 ALA B C 1
ATOM 2350 O O . ALA B 1 148 ? 6.73 24.609 -0.016 1 97.81 148 ALA B O 1
ATOM 2351 N N . ASP B 1 149 ? 8.352 23.625 1.215 1 97.62 149 ASP B N 1
ATOM 2352 C CA . ASP B 1 149 ? 9.062 23.141 0.037 1 97.62 149 ASP B CA 1
ATOM 2353 C C . ASP B 1 149 ? 8.203 22.156 -0.758 1 97.62 149 ASP B C 1
ATOM 2355 O O . ASP B 1 149 ? 8.148 22.234 -1.988 1 97.62 149 ASP B O 1
ATOM 2359 N N . LEU B 1 150 ? 7.574 21.312 -0.09 1 98.44 150 LEU B N 1
ATOM 2360 C CA . LEU B 1 150 ? 6.734 20.312 -0.739 1 98.44 150 LEU B CA 1
ATOM 2361 C C . LEU B 1 150 ? 5.531 20.953 -1.409 1 98.44 150 LEU B C 1
ATOM 2363 O O . LEU B 1 150 ? 5.152 20.578 -2.521 1 98.44 150 LEU B O 1
ATOM 2367 N N . ARG B 1 151 ? 4.898 21.922 -0.763 1 98.06 151 ARG B N 1
ATOM 2368 C CA . ARG B 1 151 ? 3.781 22.641 -1.364 1 98.06 151 ARG B CA 1
ATOM 2369 C C . ARG B 1 151 ? 4.203 23.328 -2.66 1 98.06 151 ARG B C 1
ATOM 2371 O O . ARG B 1 151 ? 3.457 23.312 -3.643 1 98.06 151 ARG B O 1
ATOM 2378 N N . ASP B 1 152 ? 5.355 23.922 -2.611 1 97.06 152 ASP B N 1
ATOM 2379 C CA . ASP B 1 152 ? 5.875 24.578 -3.807 1 97.06 152 ASP B CA 1
ATOM 2380 C C . ASP B 1 152 ? 6.039 23.594 -4.953 1 97.06 152 ASP B C 1
ATOM 2382 O O . ASP B 1 152 ? 5.652 23.875 -6.09 1 97.06 152 ASP B O 1
ATOM 2386 N N . ARG B 1 153 ? 6.551 22.438 -4.641 1 96.19 153 ARG B N 1
ATOM 2387 C CA . ARG B 1 153 ? 6.754 21.406 -5.652 1 96.19 153 ARG B CA 1
ATOM 2388 C C . ARG B 1 153 ? 5.422 20.891 -6.18 1 96.19 153 ARG B C 1
ATOM 2390 O O . ARG B 1 153 ? 5.281 20.625 -7.379 1 96.19 153 ARG B O 1
ATOM 2397 N N . LEU B 1 154 ? 4.48 20.766 -5.336 1 97.06 154 LEU B N 1
ATOM 2398 C CA . LEU B 1 154 ? 3.184 20.203 -5.695 1 97.06 154 LEU B CA 1
ATOM 2399 C C . LEU B 1 154 ? 2.354 21.203 -6.48 1 97.06 154 LEU B C 1
ATOM 2401 O O . LEU B 1 154 ? 1.505 20.828 -7.289 1 97.06 154 LEU B O 1
ATOM 2405 N N . SER B 1 155 ? 2.574 22.453 -6.207 1 92.31 155 SER B N 1
ATOM 2406 C CA . SER B 1 155 ? 1.84 23.484 -6.922 1 92.31 155 SER B CA 1
ATOM 2407 C C . SER B 1 155 ? 2.434 23.734 -8.305 1 92.31 155 SER B C 1
ATOM 2409 O O . SER B 1 155 ? 1.726 24.125 -9.227 1 92.31 155 SER B O 1
ATOM 2411 N N . THR B 1 156 ? 3.713 23.484 -8.5 1 86.19 156 THR B N 1
ATOM 2412 C CA . THR B 1 156 ? 4.395 23.812 -9.75 1 86.19 156 THR B CA 1
ATOM 2413 C C . THR B 1 156 ? 4.602 22.547 -10.586 1 86.19 156 THR B C 1
ATOM 2415 O O . THR B 1 156 ? 4.914 22.641 -11.781 1 86.19 156 THR B O 1
ATOM 2418 N N . GLY B 1 157 ? 4.199 21.469 -10.094 1 75 157 GLY B N 1
ATOM 2419 C CA . GLY B 1 157 ? 4.461 20.219 -10.797 1 75 157 GLY B CA 1
ATOM 2420 C C . GLY B 1 157 ? 5.938 19.953 -11.023 1 75 157 GLY B C 1
ATOM 2421 O O . GLY B 1 157 ? 6.324 19.375 -12.039 1 75 157 GLY B O 1
ATOM 2422 N N . THR B 1 158 ? 6.816 20.422 -10.227 1 67.81 158 THR B N 1
ATOM 2423 C CA . THR B 1 158 ? 8.258 20.25 -10.367 1 67.81 158 THR B CA 1
ATOM 2424 C C . THR B 1 158 ? 8.781 19.219 -9.367 1 67.81 158 THR B C 1
ATOM 2426 O O . THR B 1 158 ? 8.203 19.031 -8.297 1 67.81 158 THR B O 1
#

pLDDT: mean 93.01, std 8.91, range [55.16, 98.81]

Solvent-accessible surface area (backbone atoms only — not comparable to full-atom values): 17049 Å² total; per-residue (Å²): 96,60,51,90,59,46,68,42,25,58,72,38,81,65,24,63,72,72,72,60,62,86,59,64,58,60,99,54,27,38,51,42,46,81,58,89,35,32,37,27,28,44,43,34,56,45,57,39,77,77,25,26,40,36,33,63,53,58,97,62,82,41,46,50,75,71,74,44,51,72,68,54,42,40,48,40,52,52,49,51,39,51,52,49,49,33,49,43,70,72,68,60,47,78,43,63,30,40,37,33,53,34,51,71,55,32,46,38,34,32,39,36,39,46,33,44,84,84,48,100,48,33,38,49,74,78,56,57,68,66,34,54,74,67,32,53,65,52,55,65,69,56,51,51,52,52,38,51,52,43,30,53,25,63,73,66,73,92,96,60,53,90,58,46,68,43,25,59,72,37,80,64,24,63,71,73,71,60,61,85,59,63,57,60,100,53,27,37,49,40,44,81,57,89,35,32,38,28,27,44,43,34,55,46,59,37,77,76,25,25,40,36,33,63,53,58,98,62,83,41,47,50,74,70,75,45,52,72,67,54,41,41,49,42,51,51,49,51,39,54,53,47,49,33,49,43,70,73,67,60,47,78,42,62,31,40,36,34,52,33,52,70,54,34,46,37,35,34,38,37,41,46,33,42,84,85,47,99,45,32,40,51,76,77,57,57,66,65,34,54,74,68,32,54,66,52,55,66,68,58,52,51,52,52,39,51,54,43,30,54,25,62,72,67,74,90

Nearest PDB structures (foldseek):
  3nrd-assembly1_A  TM=9.028E-01  e=2.518E-08  Sinorhizobium meliloti 1021
  3i4s-assembly1_B  TM=9.217E-01  e=8.626E-08  Bradyrhizobium japonicum
  2oik-assembly2_D  TM=7.787E-01  e=5.403E-09  Methylobacillus flagellatus KT
  3ohe-assembly1_B  TM=8.486E-01  e=2.848E-08  Marinobacter nauticus VT8
  3p0t-assembly1_B  TM=7.469E-01  e=1.993E-06  Mycobacterium avium subsp. paratuberculosis K-10

Foldseek 3Di:
DFDPPNVCLQQVNPFCVSVVPDDCDDPFFGWLDDDPFWTKGQGQWVLAHRKMKIFGDDPDFDQDLVPDDPVSSVVSVVVVVLLVVLSCVQPVAPDWDWDFDCRHRRGTMIIIHGHHPPHPDPPDDRPCVVSSVPTDTDDPVVRVVSSVSSSVCSVVVD/DFDPPNVCLQQVNPFCVSVVPDDQDDPFFGWLDDDPFWTKGQGQFVLAPRKMKIFGDDPDFDQDLVPDDPVSSVVSVVVVVLLVVLSCVQPVAPDWDWDFDCRHRRGTMIIIHGHHPPHPDPPDDRPCVVSSVPTDTDDPVVRVVSSVSSSVCSVVVD